Protein AF-A0A914H7D5-F1 (afdb_monomer)

Organism: Globodera rostochiensis (NCBI:txid31243)

InterPro domains:
  IPR013320 Concanavalin A-like lectin/glucanase domain superfamily [SSF49899] (204-281)
  IPR043136 B30.2/SPRY domain superfamily [G3DSA:2.60.120.920] (182-288)

Solvent-accessible surface area (backbone atoms only — not comparable to full-atom values): 21753 Å² total; per-residue (Å²): 135,87,84,87,85,88,84,89,82,87,81,87,84,81,83,85,90,76,93,74,78,78,76,95,72,72,56,75,69,60,58,54,52,54,52,52,53,54,57,51,57,67,68,72,69,65,82,74,90,74,89,75,96,72,95,67,86,81,75,85,75,79,79,70,76,67,72,73,51,52,65,60,54,53,53,53,51,52,51,53,52,54,51,51,50,52,53,53,52,51,51,52,52,51,54,55,59,66,71,66,75,78,88,78,97,82,72,80,75,70,63,55,58,57,53,54,52,53,51,51,53,51,50,54,52,50,53,53,50,51,51,51,53,51,51,54,53,49,53,50,52,53,51,51,51,52,52,49,53,55,50,53,52,52,50,56,52,51,54,52,51,50,54,53,52,50,53,53,51,55,52,52,52,50,53,53,52,48,54,52,51,52,54,52,50,56,55,49,54,57,50,53,53,54,49,51,54,52,49,58,62,50,73,76,57,74,83,25,49,23,76,89,50,44,25,89,50,58,44,66,42,81,92,70,23,73,47,82,41,81,72,67,94,76,80,92,62,44,35,23,35,27,40,62,60,59,63,80,84,70,79,92,64,90,84,84,86,86,82,86,83,88,76,84,83,45,40,48,30,48,32,44,33,46,83,83,59,65,46,66,52,62,60,89,77,43,98,75,43,62,70,52,71,55,79,77,73,78,92,67,95,70,82,85,56,78,67,62,59,51,56,52,51,52,55,54,58,68,56,65,82,74,72,91,71,94,81,63,41,22,48,31,44,35,45,36,75,64,88,77,83,75,84,81,129

Sequence (345 aa):
MMTSSPNTTDGDLTADKVYLWPTFAKPIAELADELTELAQRQQTNSPSPTESGFDLVSTDGGQNDQEHWWPIFEELRHLQDRIKIVLLECEQLFNSLTSSSVDSDFVEQNENVTVEQLLRAKIEELERKQKADQEEHRAKIDEVTKAKVAAEWKYQQLVKEHKALQTKMDEYQKEQQQNIIDALTEAQKGNVEHFSQLQEQQLNIHDRWDSAACARGLKLSEPERLIVQYSCGSHRLTRSVRSERPIPKWGSGIFYYEVTILVKEGSIHIGLATRETPLTTWLSICSSVDVLSSKVERPHLAKATSSDAASIWQLANSSSQKMDAVWKLPICLSILPLNCFHPFR

pLDDT: mean 71.41, std 21.11, range [28.23, 98.5]

Foldseek 3Di:
DDDDDDDDDDDDDDDDDDDDDPPPPDPPVVVVVVVVVVVVVVVVPDDDDDDDDDDDDDPPDPPDPVVVCVVVVVVVVVVVVVVVVVVVVVVVVVVVVVVPPPDDPDDPPPVVVVVVVVVVVVVVVVVVVVVVVVVVVVVVVVVVVVVVVVVVVVVVVVVVVVVVVVVVVVVVVVVVVVVVVVVVVVVVVVVVVVVVVVVVVVVVDQFAWDPVQWFPQWDADPDRRLDIDGHDPDDFWKFKIWTPAWDDDPDPDDDDDDDDDPDDAAKKKKWKDAPPDDRGDDQVVDPPIDIDIDDDDPDDPDDDDVVVVVVVVVVVVVVVVPDPDDGGITMMMMGGHDDDDDDDD

Mean predicted aligned error: 18.91 Å

Structure (mmCIF, N/CA/C/O backbone):
data_AF-A0A914H7D5-F1
#
_entry.id   AF-A0A914H7D5-F1
#
loop_
_atom_site.group_PDB
_atom_site.id
_atom_site.type_symbol
_atom_site.label_atom_id
_atom_site.label_alt_id
_atom_site.label_comp_id
_atom_site.label_asym_id
_atom_site.label_entity_id
_atom_site.label_seq_id
_atom_site.pdbx_PDB_ins_code
_atom_site.Cartn_x
_atom_site.Cartn_y
_atom_site.Cartn_z
_atom_site.occupancy
_atom_site.B_iso_or_equiv
_atom_site.auth_seq_id
_atom_site.auth_comp_id
_atom_site.auth_asym_id
_atom_site.auth_atom_id
_atom_site.pdbx_PDB_model_num
ATOM 1 N N . MET A 1 1 ? -44.811 9.836 -10.519 1.00 44.59 1 MET A N 1
ATOM 2 C CA . MET A 1 1 ? -44.982 8.379 -10.332 1.00 44.59 1 MET A CA 1
ATOM 3 C C . MET A 1 1 ? -44.109 8.003 -9.141 1.00 44.59 1 MET A C 1
ATOM 5 O O . MET A 1 1 ? -42.907 7.925 -9.306 1.00 44.59 1 MET A O 1
ATOM 9 N N . MET A 1 2 ? -44.552 8.169 -7.890 1.00 39.28 2 MET A N 1
ATOM 10 C CA . MET A 1 2 ? -45.498 7.314 -7.150 1.00 39.28 2 MET A CA 1
ATOM 11 C C . MET A 1 2 ? -45.224 5.823 -7.359 1.00 39.28 2 MET A C 1
ATOM 13 O O . MET A 1 2 ? -45.607 5.312 -8.400 1.00 39.28 2 MET A O 1
ATOM 17 N N . THR A 1 3 ? -44.599 5.175 -6.369 1.00 52.16 3 THR A N 1
ATOM 18 C CA . THR A 1 3 ? -45.259 4.172 -5.507 1.00 52.16 3 THR A CA 1
ATOM 19 C C . THR A 1 3 ? -44.442 3.962 -4.230 1.00 52.16 3 THR A C 1
ATOM 21 O O . THR A 1 3 ? -43.336 3.431 -4.253 1.00 52.16 3 THR A O 1
ATOM 24 N N . SER A 1 4 ? -45.016 4.403 -3.119 1.00 57.06 4 SER A N 1
ATOM 25 C CA . SER A 1 4 ? -44.735 3.971 -1.754 1.00 57.06 4 SER A CA 1
ATOM 26 C C . SER A 1 4 ? -45.319 2.570 -1.508 1.00 57.06 4 SER A C 1
ATOM 28 O O . SER A 1 4 ? -46.326 2.198 -2.113 1.00 57.06 4 SER A O 1
ATOM 30 N N . SER A 1 5 ? -44.736 1.808 -0.580 1.00 42.16 5 SER A N 1
ATOM 31 C CA . SER A 1 5 ? -45.457 0.761 0.157 1.00 42.16 5 SER A CA 1
ATOM 32 C C . SER A 1 5 ? -44.929 0.651 1.597 1.00 42.16 5 SER A C 1
ATOM 34 O O . SER A 1 5 ? -43.722 0.485 1.775 1.00 42.16 5 SER A O 1
ATOM 36 N N . PRO A 1 6 ? -45.814 0.797 2.602 1.00 64.94 6 PRO A N 1
ATOM 37 C CA . PRO A 1 6 ? -45.540 0.662 4.034 1.00 64.94 6 PRO A CA 1
ATOM 38 C C . PRO A 1 6 ? -46.031 -0.692 4.590 1.00 64.94 6 PRO A C 1
ATOM 40 O O . PRO A 1 6 ? -46.731 -1.412 3.880 1.00 64.94 6 PRO A O 1
ATOM 43 N N . ASN A 1 7 ? -45.679 -0.996 5.853 1.00 38.94 7 ASN A N 1
ATOM 44 C CA . ASN A 1 7 ? -46.502 -1.630 6.918 1.00 38.94 7 ASN A CA 1
ATOM 45 C C . ASN A 1 7 ? -45.608 -2.382 7.932 1.00 38.94 7 ASN A C 1
ATOM 47 O O . ASN A 1 7 ? -44.809 -3.225 7.537 1.00 38.94 7 ASN A O 1
ATOM 51 N N . THR A 1 8 ? -45.473 -1.898 9.175 1.00 44.22 8 THR A N 1
ATOM 52 C CA . THR A 1 8 ? -46.279 -2.176 10.397 1.00 44.22 8 THR A CA 1
ATOM 53 C C . THR A 1 8 ? -46.224 -3.615 10.911 1.00 44.22 8 THR A C 1
ATOM 55 O O . THR A 1 8 ? -46.792 -4.511 10.303 1.00 44.22 8 THR A O 1
ATOM 58 N N . THR A 1 9 ? -45.682 -3.780 12.125 1.00 46.09 9 THR A N 1
ATOM 59 C CA . THR A 1 9 ? -46.372 -4.547 13.178 1.00 46.09 9 THR A CA 1
ATOM 60 C C . THR A 1 9 ? -45.971 -4.012 14.549 1.00 46.09 9 THR A C 1
ATOM 62 O O . THR A 1 9 ? -44.879 -4.279 15.045 1.00 46.09 9 THR A O 1
ATOM 65 N N . ASP A 1 10 ? -46.878 -3.210 15.104 1.00 44.16 10 ASP A N 1
ATOM 66 C CA . ASP A 1 10 ? -47.077 -3.028 16.538 1.00 44.16 10 ASP A CA 1
ATOM 67 C C . ASP A 1 10 ? -47.388 -4.391 17.167 1.00 44.16 10 ASP A C 1
ATOM 69 O O . ASP A 1 10 ? -48.272 -5.111 16.695 1.00 44.16 10 ASP A O 1
ATOM 73 N N . GLY A 1 11 ? -46.655 -4.736 18.221 1.00 43.16 11 GLY A N 1
ATOM 74 C CA . GLY A 1 11 ? -46.922 -5.879 19.084 1.00 43.16 11 GLY A CA 1
ATOM 75 C C . GLY A 1 11 ? -47.319 -5.381 20.465 1.00 43.16 11 GLY A C 1
ATOM 76 O O . GLY A 1 11 ? -46.468 -5.204 21.331 1.00 43.16 11 GLY A O 1
ATOM 77 N N . ASP A 1 12 ? -48.614 -5.136 20.624 1.00 36.19 12 ASP A N 1
ATOM 78 C CA . ASP A 1 12 ? -49.322 -4.930 21.885 1.00 36.19 12 ASP A CA 1
ATOM 79 C C . ASP A 1 12 ? -49.184 -6.185 22.772 1.00 36.19 12 ASP A C 1
ATOM 81 O O . ASP A 1 12 ? -49.543 -7.289 22.361 1.00 36.19 12 ASP A O 1
ATOM 85 N N . LEU A 1 13 ? -48.633 -6.029 23.979 1.00 38.38 13 LEU A N 1
ATOM 86 C CA . LEU A 1 13 ? -48.636 -7.049 25.031 1.00 38.38 13 LEU A CA 1
ATOM 87 C C . LEU A 1 13 ? -49.287 -6.454 26.275 1.00 38.38 13 LEU A C 1
ATOM 89 O O . LEU A 1 13 ? -48.637 -5.997 27.218 1.00 38.38 13 LEU A O 1
ATOM 93 N N . THR A 1 14 ? -50.612 -6.465 26.249 1.00 40.66 14 THR A N 1
ATOM 94 C CA . THR A 1 14 ? -51.467 -6.262 27.409 1.00 40.66 14 THR A CA 1
ATOM 95 C C . THR A 1 14 ? -51.759 -7.598 28.105 1.00 40.66 14 THR A C 1
ATOM 97 O O . THR A 1 14 ? -52.184 -8.561 27.480 1.00 40.66 14 THR A O 1
ATOM 100 N N . ALA A 1 15 ? -51.564 -7.574 29.430 1.00 40.88 15 ALA A N 1
ATOM 101 C CA . ALA A 1 15 ? -52.121 -8.438 30.479 1.00 40.88 15 ALA A CA 1
ATOM 102 C C . ALA A 1 15 ? -51.718 -9.931 30.535 1.00 40.88 15 ALA A C 1
ATOM 104 O O . ALA A 1 15 ? -52.151 -10.745 29.734 1.00 40.88 15 ALA A O 1
ATOM 105 N N . ASP A 1 16 ? -51.032 -10.321 31.619 1.00 34.78 16 ASP A N 1
ATOM 106 C CA . ASP A 1 16 ? -51.756 -10.967 32.723 1.00 34.78 16 ASP A CA 1
ATOM 107 C C . ASP A 1 16 ? -50.982 -10.967 34.052 1.00 34.78 16 ASP A C 1
ATOM 109 O O . ASP A 1 16 ? -49.780 -11.221 34.132 1.00 34.78 16 ASP A O 1
ATOM 113 N N . LYS A 1 17 ? -51.716 -10.649 35.123 1.00 48.47 17 LYS A N 1
ATOM 114 C CA . LYS A 1 17 ? -51.307 -10.779 36.523 1.00 48.47 17 LYS A CA 1
ATOM 115 C C . LYS A 1 17 ? -51.636 -12.193 36.990 1.00 48.47 17 LYS A C 1
ATOM 117 O O . LYS A 1 17 ? -52.816 -12.508 37.094 1.00 48.47 17 LYS A O 1
ATOM 122 N N . VAL A 1 18 ? -50.648 -12.961 37.444 1.00 38.47 18 VAL A N 1
ATOM 123 C CA . VAL A 1 18 ? -50.865 -13.975 38.489 1.00 38.47 18 VAL A CA 1
ATOM 124 C C . VAL A 1 18 ? -49.676 -13.956 39.446 1.00 38.47 18 VAL A C 1
ATOM 126 O O . VAL A 1 18 ? -48.540 -14.231 39.075 1.00 38.47 18 VAL A O 1
ATOM 129 N N . TYR A 1 19 ? -49.963 -13.593 40.693 1.00 47.56 19 TYR A N 1
ATOM 130 C CA . TYR A 1 19 ? -49.080 -13.781 41.835 1.00 47.56 19 TYR A CA 1
ATOM 131 C C . TYR A 1 19 ? -48.797 -15.273 42.024 1.00 47.56 19 TYR A C 1
ATOM 133 O O . TYR A 1 19 ? -49.722 -16.033 42.289 1.00 47.56 19 TYR A O 1
ATOM 141 N N . LEU A 1 20 ? -47.527 -15.666 41.987 1.00 33.91 20 LEU A N 1
ATOM 142 C CA . LEU A 1 20 ? -47.042 -16.900 42.601 1.00 33.91 20 LEU A CA 1
ATOM 143 C C . LEU A 1 20 ? -45.670 -16.602 43.207 1.00 33.91 20 LEU A C 1
ATOM 145 O O . LEU A 1 20 ? -44.626 -16.774 42.588 1.00 33.91 20 LEU A O 1
ATOM 149 N N . TRP A 1 21 ? -45.698 -16.088 44.435 1.00 35.31 21 TRP A N 1
ATOM 150 C CA . TRP A 1 21 ? -44.564 -16.230 45.340 1.00 35.31 21 TRP A CA 1
ATOM 151 C C . TRP A 1 21 ? -44.317 -17.731 45.539 1.00 35.31 21 TRP A C 1
ATOM 153 O O . TRP A 1 21 ? -45.267 -18.433 45.900 1.00 35.31 21 TRP A O 1
ATOM 163 N N . PRO A 1 22 ? -43.095 -18.252 45.342 1.00 38.81 22 PRO A N 1
ATOM 164 C CA . PRO A 1 22 ? -42.776 -19.588 45.804 1.00 38.81 22 PRO A CA 1
ATOM 165 C C . PRO A 1 22 ? -42.850 -19.565 47.328 1.00 38.81 22 PRO A C 1
ATOM 167 O O . PRO A 1 22 ? -42.220 -18.742 47.991 1.00 38.81 22 PRO A O 1
ATOM 170 N N . THR A 1 23 ? -43.666 -20.449 47.881 1.00 40.88 23 THR A N 1
ATOM 171 C CA . THR A 1 23 ? -43.717 -20.745 49.306 1.00 40.88 23 THR A CA 1
ATOM 172 C C . THR A 1 23 ? -42.292 -21.013 49.806 1.00 40.88 23 THR A C 1
ATOM 174 O O . THR A 1 23 ? -41.659 -21.977 49.384 1.00 40.88 23 THR A O 1
ATOM 177 N N . PHE A 1 24 ? -41.780 -20.165 50.704 1.00 38.97 24 PHE A N 1
ATOM 178 C CA . PHE A 1 24 ? -40.507 -20.351 51.418 1.00 38.97 24 PHE A CA 1
ATOM 179 C C . PHE A 1 24 ? -40.630 -21.459 52.476 1.00 38.97 24 PHE A C 1
ATOM 181 O O . PHE A 1 24 ? -40.417 -21.246 53.665 1.00 38.97 24 PHE A O 1
ATOM 188 N N . ALA A 1 25 ? -41.022 -22.651 52.040 1.00 41.44 25 ALA A N 1
ATOM 189 C CA . ALA A 1 25 ? -41.095 -23.845 52.867 1.00 41.44 25 ALA A CA 1
ATOM 190 C C . ALA A 1 25 ? -40.438 -25.032 52.154 1.00 41.44 25 ALA A C 1
ATOM 192 O O . ALA A 1 25 ? -40.922 -26.156 52.250 1.00 41.44 25 ALA A O 1
ATOM 193 N N . LYS A 1 26 ? -39.337 -24.791 51.429 1.00 51.94 26 LYS A N 1
ATOM 194 C CA . LYS A 1 26 ? -38.412 -25.883 51.121 1.00 51.94 26 LYS A CA 1
ATOM 195 C C . LYS A 1 26 ? -37.639 -26.214 52.400 1.00 51.94 26 LYS A C 1
ATOM 197 O O . LYS A 1 26 ? -37.027 -25.307 52.972 1.00 51.94 26 LYS A O 1
ATOM 202 N N . PRO A 1 27 ? -37.669 -27.466 52.886 1.00 57.34 27 PRO A N 1
ATOM 203 C CA . PRO A 1 27 ? -36.799 -27.899 53.969 1.00 57.34 27 PRO A CA 1
ATOM 204 C C . PRO A 1 27 ? -35.342 -27.616 53.593 1.00 57.34 27 PRO A C 1
ATOM 206 O O . PRO A 1 27 ? -34.947 -27.831 52.450 1.00 57.34 27 PRO A O 1
ATOM 209 N N . ILE A 1 28 ? -34.530 -27.179 54.558 1.00 54.81 28 ILE A N 1
ATOM 210 C CA . ILE A 1 28 ? -33.093 -26.877 54.386 1.00 54.81 28 ILE A CA 1
ATOM 211 C C . ILE A 1 28 ? -32.335 -28.022 53.676 1.00 54.81 28 ILE A C 1
ATOM 213 O O . ILE A 1 28 ? -31.360 -27.770 52.973 1.00 54.81 28 ILE A O 1
ATOM 217 N N . ALA A 1 29 ? -32.820 -29.262 53.796 1.00 54.12 29 ALA A N 1
ATOM 218 C CA . ALA A 1 29 ? -32.292 -30.430 53.097 1.00 54.12 29 ALA A CA 1
ATOM 219 C C . ALA A 1 29 ? -32.396 -30.343 51.558 1.00 54.12 29 ALA A C 1
ATOM 221 O O . ALA A 1 29 ? -31.423 -30.640 50.877 1.00 54.12 29 ALA A O 1
ATOM 222 N N . GLU A 1 30 ? -33.512 -29.866 50.995 1.00 61.66 30 GLU A N 1
ATOM 223 C CA . GLU A 1 30 ? -33.688 -29.790 49.531 1.00 61.66 30 GLU A CA 1
ATOM 224 C C . GLU A 1 30 ? -32.805 -28.711 48.891 1.00 61.66 30 GLU A C 1
ATOM 226 O O . GLU A 1 30 ? -32.393 -28.826 47.738 1.00 61.66 30 GLU A O 1
ATOM 231 N N . LEU A 1 31 ? -32.477 -27.662 49.649 1.00 62.91 31 LEU A N 1
ATOM 232 C CA . LEU A 1 31 ? -31.615 -26.580 49.178 1.00 62.91 31 LEU A CA 1
ATOM 233 C C . LEU A 1 31 ? -30.137 -27.011 49.129 1.00 62.91 31 LEU A C 1
ATOM 235 O O . LEU A 1 31 ? -29.374 -26.521 48.296 1.00 62.91 31 LEU A O 1
ATOM 239 N N . ALA A 1 32 ? -29.742 -27.955 49.990 1.00 68.25 32 ALA A N 1
ATOM 240 C CA . ALA A 1 32 ? -28.418 -28.572 49.961 1.00 68.25 32 ALA A CA 1
ATOM 241 C C . ALA A 1 32 ? -28.245 -29.507 48.749 1.00 68.25 32 ALA A C 1
ATOM 243 O O . ALA A 1 32 ? -27.183 -29.505 48.118 1.00 68.25 32 ALA A O 1
ATOM 244 N N . ASP A 1 33 ? -29.295 -30.240 48.374 1.00 72.69 33 ASP A N 1
ATOM 245 C CA . ASP A 1 33 ? -29.275 -31.124 47.205 1.00 72.69 33 ASP A CA 1
ATOM 246 C C . ASP A 1 33 ? -29.199 -30.325 45.889 1.00 72.69 33 ASP A C 1
ATOM 248 O O . ASP A 1 33 ? -28.374 -30.636 45.027 1.00 72.69 33 ASP A O 1
ATOM 252 N N . GLU A 1 34 ? -29.951 -29.221 45.764 1.00 75.56 34 GLU A N 1
ATOM 253 C CA . GLU A 1 34 ? -29.882 -28.335 44.585 1.00 75.56 34 GLU A CA 1
ATOM 254 C C . GLU A 1 34 ? -28.509 -27.654 44.431 1.00 75.56 34 GLU A C 1
ATOM 256 O O . GLU A 1 34 ? -27.993 -27.526 43.315 1.00 75.56 34 GLU A O 1
ATOM 261 N N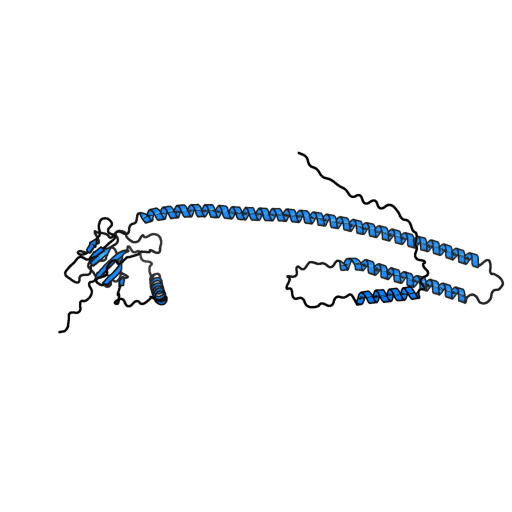 . LEU A 1 35 ? -27.875 -27.251 45.539 1.00 71.69 35 LEU A N 1
ATOM 262 C CA . LEU A 1 35 ? -26.517 -26.692 45.523 1.00 71.69 35 LEU A CA 1
ATOM 263 C C . LEU A 1 35 ? -25.468 -27.727 45.092 1.00 71.69 35 LEU A C 1
ATOM 265 O O . LEU A 1 35 ? -24.520 -27.383 44.380 1.00 71.69 35 LEU A O 1
ATOM 269 N N . THR A 1 36 ? -25.653 -28.989 45.479 1.00 75.12 36 THR A N 1
ATOM 270 C CA . THR A 1 36 ? -24.757 -30.087 45.095 1.00 75.12 36 THR A CA 1
ATOM 271 C C . THR A 1 36 ? -24.902 -30.424 43.608 1.00 75.12 36 THR A C 1
ATOM 273 O O . THR A 1 36 ? -23.900 -30.602 42.913 1.00 75.12 36 THR A O 1
ATOM 276 N N . GLU A 1 37 ? -26.130 -30.407 43.078 1.00 81.12 37 GLU A N 1
ATOM 277 C CA . GLU A 1 37 ? -26.390 -30.625 41.650 1.00 81.12 37 GLU A CA 1
ATOM 278 C C . GLU A 1 37 ? -25.803 -29.501 40.775 1.00 81.12 37 GLU A C 1
ATOM 280 O O . GLU A 1 37 ? -25.193 -29.762 39.732 1.00 81.12 37 GLU A O 1
ATOM 285 N N . LEU A 1 38 ? -25.921 -28.241 41.208 1.00 72.81 38 LEU A N 1
ATOM 286 C CA . LEU A 1 38 ? -25.337 -27.094 40.504 1.00 72.81 38 LEU A CA 1
ATOM 287 C C . LEU A 1 38 ? -23.805 -27.149 40.463 1.00 72.81 38 LEU A C 1
ATOM 289 O O . LEU A 1 38 ? -23.217 -26.880 39.411 1.00 72.81 38 LEU A O 1
ATOM 293 N N . ALA A 1 39 ? -23.160 -27.543 41.564 1.00 72.06 39 ALA A N 1
ATOM 294 C CA . ALA A 1 39 ? -21.711 -27.729 41.613 1.00 72.06 39 ALA A CA 1
ATOM 295 C C . ALA A 1 39 ? -21.244 -28.831 40.643 1.00 72.06 39 ALA A C 1
ATOM 297 O O . ALA A 1 39 ? -20.212 -28.695 39.984 1.00 72.06 39 ALA A O 1
ATOM 298 N N . GLN A 1 40 ? -22.037 -29.894 40.492 1.00 78.50 40 GLN A N 1
ATOM 299 C CA . GLN A 1 40 ? -21.716 -31.007 39.602 1.00 78.50 40 GLN A CA 1
ATOM 300 C C . GLN A 1 40 ? -21.880 -30.641 38.119 1.00 78.50 40 GLN A C 1
ATOM 302 O O . GLN A 1 40 ? -21.025 -30.985 37.301 1.00 78.50 40 GLN A O 1
ATOM 307 N N . ARG A 1 41 ? -22.910 -29.858 37.769 1.00 72.25 41 ARG A N 1
ATOM 308 C CA . ARG A 1 41 ? -23.117 -29.363 36.393 1.00 72.25 41 ARG A CA 1
ATOM 309 C C . ARG A 1 41 ? -22.003 -28.435 35.901 1.00 72.25 41 ARG A C 1
ATOM 311 O O . ARG A 1 41 ? -21.774 -28.353 34.696 1.00 72.25 41 ARG A O 1
ATOM 318 N N . GLN A 1 42 ? -21.301 -27.741 36.795 1.00 68.25 42 GLN A N 1
ATOM 319 C CA . GLN A 1 42 ? -20.171 -26.888 36.409 1.00 68.25 42 GLN A CA 1
ATOM 320 C C . GLN A 1 42 ? -18.890 -27.681 36.109 1.00 68.25 42 GLN A C 1
ATOM 322 O O . GLN A 1 42 ? -18.066 -27.214 35.328 1.00 68.25 42 GLN A O 1
ATOM 327 N N . GLN A 1 43 ? -18.737 -28.894 36.653 1.00 67.06 43 GLN A N 1
ATOM 328 C CA . GLN A 1 43 ? -17.559 -29.735 36.407 1.00 67.06 43 GLN A CA 1
ATOM 329 C C . GLN A 1 43 ? -17.653 -30.555 35.113 1.00 67.06 43 GLN A C 1
ATOM 331 O O . GLN A 1 43 ? -16.629 -30.872 34.515 1.00 67.06 43 GLN A O 1
ATOM 336 N N . THR A 1 44 ? -18.860 -30.893 34.649 1.00 58.56 44 THR A N 1
ATOM 337 C CA . THR A 1 44 ? -19.044 -31.769 33.476 1.00 58.56 44 THR A CA 1
ATOM 338 C C . THR A 1 44 ? -19.109 -31.034 32.137 1.00 58.56 44 THR A C 1
ATOM 340 O O . THR A 1 44 ? -19.105 -31.683 31.096 1.00 58.56 44 THR A O 1
ATOM 343 N N . ASN A 1 45 ? -19.165 -29.698 32.138 1.00 56.12 45 ASN A N 1
ATOM 344 C CA . ASN A 1 45 ? -19.316 -28.889 30.922 1.00 56.12 45 ASN A CA 1
ATOM 345 C C . ASN A 1 45 ? -18.002 -28.277 30.407 1.00 56.12 45 ASN A C 1
ATOM 347 O O . ASN A 1 45 ? -18.040 -27.375 29.573 1.00 56.12 45 ASN A O 1
ATOM 351 N N . SER A 1 46 ? -16.838 -28.752 30.858 1.00 45.97 46 SER A N 1
ATOM 352 C CA . SER A 1 46 ? -15.571 -28.410 30.202 1.00 45.97 46 SER A CA 1
ATOM 353 C C . SER A 1 46 ? -15.422 -29.223 28.906 1.00 45.97 46 SER A C 1
ATOM 355 O O . SER A 1 46 ? -15.300 -30.447 28.980 1.00 45.97 46 SER A O 1
ATOM 357 N N . PRO A 1 47 ? -15.430 -28.595 27.714 1.00 47.88 47 PRO A N 1
ATOM 358 C CA . PRO A 1 47 ? -15.231 -29.316 26.465 1.00 47.88 47 PRO A CA 1
ATOM 359 C C . PRO A 1 47 ? -13.787 -29.826 26.386 1.00 47.88 47 PRO A C 1
ATOM 361 O O . PRO A 1 47 ? -12.830 -29.057 26.464 1.00 47.88 47 PRO A O 1
ATOM 364 N N . SER A 1 48 ? -13.626 -31.138 26.228 1.00 47.41 48 SER A N 1
ATOM 365 C CA . SER A 1 48 ? -12.338 -31.769 25.937 1.00 47.41 48 SER A CA 1
ATOM 366 C C . SER A 1 48 ? -11.845 -31.346 24.546 1.00 47.41 48 SER A C 1
ATOM 368 O O . SER A 1 48 ? -12.614 -31.466 23.585 1.00 47.41 48 SER A O 1
ATOM 370 N N . PRO A 1 49 ? -10.585 -30.898 24.390 1.00 46.06 49 PRO A N 1
ATOM 371 C CA . PRO A 1 49 ? -10.074 -30.448 23.106 1.00 46.06 49 PRO A CA 1
ATOM 372 C C . PRO A 1 49 ? -9.795 -31.674 22.235 1.00 46.06 49 PRO A C 1
ATOM 374 O O . PRO A 1 49 ? -8.786 -32.352 22.403 1.00 46.06 49 PRO A O 1
ATOM 377 N N . THR A 1 50 ? -10.717 -31.986 21.325 1.00 47.00 50 THR A N 1
ATOM 378 C CA . THR A 1 50 ? -10.468 -32.979 20.277 1.00 47.00 50 THR A CA 1
ATOM 379 C C . THR A 1 50 ? -10.016 -32.252 19.021 1.00 47.00 50 THR A C 1
ATOM 381 O O . THR A 1 50 ? -10.755 -31.454 18.452 1.00 47.00 50 THR A O 1
ATOM 384 N N . GLU A 1 51 ? -8.759 -32.520 18.677 1.00 53.81 51 GLU A N 1
ATOM 385 C CA . GLU A 1 51 ? -8.093 -32.399 17.381 1.00 53.81 51 GLU A CA 1
ATOM 386 C C . GLU A 1 51 ? -8.925 -31.824 16.224 1.00 53.81 51 GLU A C 1
ATOM 388 O O . GLU A 1 51 ? -9.739 -32.502 15.601 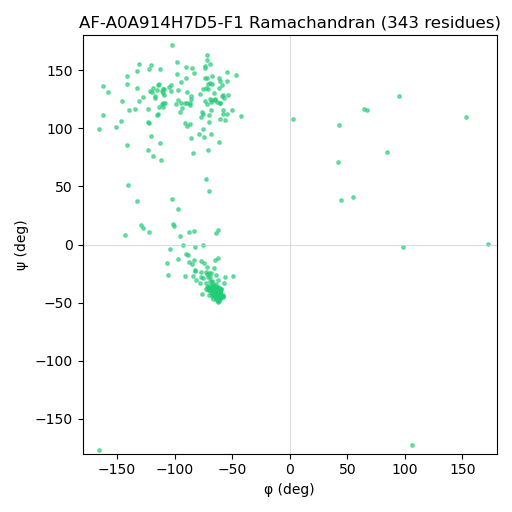1.00 53.81 51 GLU A O 1
ATOM 393 N N . SER A 1 52 ? -8.610 -30.591 15.834 1.00 45.56 52 SER A N 1
ATOM 394 C CA . SER A 1 52 ? -8.787 -30.153 14.452 1.00 45.56 52 SER A CA 1
ATOM 395 C C . SER A 1 52 ? -7.667 -29.168 14.132 1.00 45.56 52 SER A C 1
ATOM 397 O O . SER A 1 52 ? -7.632 -28.051 14.652 1.00 45.56 52 SER A O 1
ATOM 399 N N . GLY A 1 53 ? -6.708 -29.629 13.331 1.00 50.09 53 GLY A N 1
ATOM 400 C CA . GLY A 1 53 ? -5.602 -28.827 12.836 1.00 50.09 53 GLY A CA 1
ATOM 401 C C . GLY A 1 53 ? -6.096 -27.809 11.819 1.00 50.09 53 GLY A C 1
ATOM 402 O O . GLY A 1 53 ? -6.370 -28.160 10.676 1.00 50.09 53 GLY A O 1
ATOM 403 N N . PHE A 1 54 ? -6.165 -26.550 12.236 1.00 38.19 54 PHE A N 1
ATOM 404 C CA . PHE A 1 54 ? -6.134 -25.406 11.339 1.00 38.19 54 PHE A CA 1
ATOM 405 C C . PHE A 1 54 ? -5.165 -24.375 11.907 1.00 38.19 54 PHE A C 1
ATOM 407 O O . PHE A 1 54 ? -5.349 -23.852 13.003 1.00 38.19 54 PHE A O 1
ATOM 414 N N . ASP A 1 55 ? -4.111 -24.142 11.135 1.00 52.88 55 ASP A N 1
ATOM 415 C CA . ASP A 1 55 ? -3.069 -23.155 11.365 1.00 52.88 55 ASP A CA 1
ATOM 416 C C . ASP A 1 55 ? -3.663 -21.771 11.044 1.00 52.88 55 ASP A C 1
ATOM 418 O O . ASP A 1 55 ? -3.741 -21.355 9.886 1.00 52.88 55 ASP A O 1
ATOM 422 N N . LEU A 1 56 ? -4.200 -21.098 12.063 1.00 46.06 56 LEU A N 1
ATOM 423 C CA . LEU A 1 56 ? -4.662 -19.716 11.974 1.00 46.06 56 LEU A CA 1
ATOM 424 C C . LEU A 1 56 ? -3.772 -18.847 12.854 1.00 46.06 56 LEU A C 1
ATOM 426 O O . LEU A 1 56 ? -3.712 -19.006 14.070 1.00 46.06 56 LEU A O 1
ATOM 430 N N . VAL A 1 57 ? -3.099 -17.912 12.187 1.00 47.50 57 VAL A N 1
ATOM 431 C CA . VAL A 1 57 ? -2.346 -16.793 12.749 1.00 47.50 57 VAL A CA 1
ATOM 432 C C . VAL A 1 57 ? -3.120 -16.159 13.908 1.00 47.50 57 VAL A C 1
ATOM 434 O O . VAL A 1 57 ? -4.151 -15.512 13.706 1.00 47.50 57 VAL A O 1
ATOM 437 N N . SER A 1 58 ? -2.593 -16.342 15.120 1.00 49.41 58 SER A N 1
ATOM 438 C CA . SER A 1 58 ? -3.040 -15.678 16.340 1.00 49.41 58 SER A CA 1
ATOM 439 C C . SER A 1 58 ? -2.985 -14.165 16.162 1.00 49.41 58 SER A C 1
ATOM 441 O O . SER A 1 58 ? -1.916 -13.557 16.171 1.00 49.41 58 SER A O 1
ATOM 443 N N . THR A 1 59 ? -4.154 -13.548 16.030 1.00 45.62 59 THR A N 1
ATOM 444 C CA . THR A 1 59 ? -4.335 -12.140 16.374 1.00 45.62 59 THR A CA 1
ATOM 445 C C . THR A 1 59 ? -4.644 -12.089 17.863 1.00 45.62 59 THR A C 1
ATOM 447 O O . THR A 1 59 ? -5.774 -12.264 18.310 1.00 45.62 59 THR A O 1
ATOM 450 N N . ASP A 1 60 ? -3.565 -11.940 18.623 1.00 49.03 60 ASP A N 1
ATOM 451 C CA . ASP A 1 60 ? -3.530 -11.646 20.050 1.00 49.03 60 ASP A CA 1
ATOM 452 C C . ASP A 1 60 ? -4.365 -10.377 20.314 1.00 49.03 60 ASP A C 1
ATOM 454 O O . ASP A 1 60 ? -4.035 -9.294 19.827 1.00 49.03 60 ASP A O 1
ATOM 458 N N . GLY A 1 61 ? -5.502 -10.506 21.002 1.00 46.62 61 GLY A N 1
ATOM 459 C CA . GLY A 1 61 ? -6.412 -9.371 21.215 1.00 46.62 61 GLY A CA 1
ATOM 460 C C . GLY A 1 61 ? -7.765 -9.679 21.857 1.00 46.62 61 GLY A C 1
ATOM 461 O O . GLY A 1 61 ? -8.553 -8.761 22.067 1.00 46.62 61 GLY A O 1
ATOM 462 N N . GLY A 1 62 ? -8.056 -10.936 22.196 1.00 47.62 62 GLY A N 1
ATOM 463 C CA . GLY A 1 62 ? -9.207 -11.282 23.028 1.00 47.62 62 GLY A CA 1
ATOM 464 C C . GLY A 1 62 ? -8.862 -11.127 24.505 1.00 47.62 62 GLY A C 1
ATOM 465 O O . GLY A 1 62 ? -8.572 -12.119 25.168 1.00 47.62 62 GLY A O 1
ATOM 466 N N . GLN A 1 63 ? -8.855 -9.895 25.025 1.00 48.47 63 GLN A N 1
ATOM 467 C CA . GLN A 1 63 ? -8.896 -9.695 26.474 1.00 48.47 63 GLN A CA 1
ATOM 468 C C . GLN A 1 63 ? -10.201 -10.309 26.985 1.00 48.47 63 GLN A C 1
ATOM 470 O O . GLN A 1 63 ? -11.288 -9.819 26.701 1.00 48.47 63 GLN A O 1
ATOM 475 N N . ASN A 1 64 ? -10.078 -11.435 27.682 1.00 51.56 64 ASN A N 1
ATOM 476 C CA . ASN A 1 64 ? -11.187 -12.107 28.333 1.00 51.56 64 ASN A CA 1
ATOM 477 C C . ASN A 1 64 ? -11.845 -11.145 29.334 1.00 51.56 64 ASN A C 1
ATOM 479 O O . ASN A 1 64 ? -11.251 -10.824 30.362 1.00 51.56 64 ASN A O 1
ATOM 483 N N . ASP A 1 65 ? -13.109 -10.786 29.101 1.00 57.94 65 ASP A N 1
ATOM 484 C CA . ASP A 1 65 ? -13.991 -10.043 30.024 1.00 57.94 65 ASP A CA 1
ATOM 485 C C . ASP A 1 65 ? -14.272 -10.789 31.354 1.00 57.94 65 ASP A C 1
ATOM 487 O O . ASP A 1 65 ? -15.163 -10.437 32.131 1.00 57.94 65 ASP A O 1
ATOM 491 N N . GLN A 1 66 ? -13.522 -11.854 31.637 1.00 54.75 66 GLN A N 1
ATOM 492 C CA . GLN A 1 66 ? -13.690 -12.724 32.793 1.00 54.75 66 GLN A CA 1
ATOM 493 C C . GLN A 1 66 ? -13.239 -12.045 34.098 1.00 54.75 66 GLN A C 1
ATOM 495 O O . GLN A 1 66 ? -13.771 -12.363 35.160 1.00 54.75 66 GLN A O 1
ATOM 500 N N . GLU A 1 67 ? -12.349 -11.048 34.029 1.00 57.56 67 GLU A N 1
ATOM 501 C CA . GLU A 1 67 ? -11.904 -10.281 35.205 1.00 57.56 67 GLU A CA 1
ATOM 502 C C . GLU A 1 67 ? -12.985 -9.333 35.761 1.00 57.56 67 GLU A C 1
ATOM 504 O O . GLU A 1 67 ? -12.941 -8.968 36.935 1.00 57.56 67 GLU A O 1
ATOM 509 N N . HIS A 1 68 ? -14.013 -8.985 34.976 1.00 66.00 68 HIS A N 1
ATOM 510 C CA . HIS A 1 68 ? -15.091 -8.094 35.428 1.00 66.00 68 HIS A CA 1
ATOM 511 C C . HIS A 1 68 ? -16.037 -8.765 36.444 1.00 66.00 68 HIS A C 1
ATOM 513 O O . HIS A 1 68 ? -16.683 -8.083 37.239 1.00 66.00 68 HIS A O 1
ATOM 519 N N . TRP A 1 69 ? -16.155 -10.095 36.442 1.00 69.81 69 TRP A N 1
ATOM 520 C CA . TRP A 1 69 ? -17.088 -10.800 37.334 1.00 69.81 69 TRP A CA 1
ATOM 521 C C . TRP A 1 69 ? -16.510 -11.079 38.722 1.00 69.81 69 TRP A C 1
ATOM 523 O O . TRP A 1 69 ? -17.263 -11.332 39.662 1.00 69.81 69 TRP A O 1
ATOM 533 N N . TRP A 1 70 ? -15.188 -10.994 38.873 1.00 76.62 70 TRP A N 1
ATOM 534 C CA . TRP A 1 70 ? -14.498 -11.316 40.120 1.00 76.62 70 TRP A CA 1
ATOM 535 C C . TRP A 1 70 ? -14.972 -10.489 41.333 1.00 76.62 70 TRP A C 1
ATOM 537 O O . TRP A 1 70 ? -15.248 -11.087 42.374 1.00 76.62 70 TRP A O 1
ATOM 547 N N . PRO A 1 71 ? -15.189 -9.160 41.223 1.00 77.94 71 PRO A N 1
ATOM 548 C CA . PRO A 1 71 ? -15.694 -8.360 42.342 1.00 77.94 71 PRO A CA 1
ATOM 549 C C . PRO A 1 71 ? -17.109 -8.763 42.786 1.00 77.94 71 PRO A C 1
ATOM 551 O O . PRO A 1 71 ? -17.410 -8.747 43.976 1.00 77.94 71 PRO A O 1
ATOM 554 N N . ILE A 1 72 ? -17.963 -9.179 41.844 1.00 73.88 72 ILE A N 1
ATOM 555 C CA . ILE A 1 72 ? -19.346 -9.599 42.123 1.00 73.88 72 ILE A CA 1
ATOM 556 C C . ILE A 1 72 ? -19.357 -10.933 42.883 1.00 73.88 72 ILE A C 1
ATOM 558 O O . ILE A 1 72 ? -20.139 -11.114 43.816 1.00 73.88 72 ILE A O 1
ATOM 562 N N . PHE A 1 73 ? -18.468 -11.862 42.520 1.00 77.56 73 PHE A N 1
ATOM 563 C CA . PHE A 1 73 ? -18.327 -13.131 43.238 1.00 77.56 73 PHE A CA 1
ATOM 564 C C . PHE A 1 73 ? -17.794 -12.947 44.663 1.00 77.56 73 PHE A C 1
ATOM 566 O O . PHE A 1 73 ? -18.234 -13.652 45.573 1.00 77.56 73 PHE A O 1
ATOM 573 N N . GLU A 1 74 ? -16.886 -11.994 44.874 1.00 82.50 74 GLU A N 1
ATOM 574 C CA . GLU A 1 74 ? -16.320 -11.729 46.197 1.00 82.50 74 GLU A CA 1
ATOM 575 C C . GLU A 1 74 ? -17.346 -11.069 47.141 1.00 82.50 74 GLU A C 1
ATOM 577 O O . GLU A 1 74 ? -17.434 -11.444 48.312 1.00 82.50 74 GLU A O 1
ATOM 582 N N . GLU A 1 75 ? -18.207 -10.177 46.631 1.00 77.69 75 GLU A N 1
ATOM 583 C CA . GLU A 1 75 ? -19.337 -9.637 47.407 1.00 77.69 75 GLU A CA 1
ATOM 584 C C . GLU A 1 75 ? -20.350 -10.724 47.800 1.00 77.69 75 GLU A C 1
ATOM 586 O O . GLU A 1 75 ? -20.810 -10.764 48.944 1.00 77.69 75 GLU A O 1
ATOM 591 N N . LEU A 1 76 ? -20.664 -11.649 46.885 1.00 76.75 76 LEU A N 1
ATOM 592 C CA . LEU A 1 76 ? -21.552 -12.786 47.155 1.00 76.75 76 LEU A CA 1
ATOM 593 C C . LEU A 1 76 ? -21.008 -13.696 48.263 1.00 76.75 76 LEU A C 1
ATOM 595 O O . LEU A 1 76 ? -21.767 -14.132 49.133 1.00 76.75 76 LEU A O 1
ATOM 599 N N . ARG A 1 77 ? -19.693 -13.943 48.270 1.00 83.50 77 ARG A N 1
ATOM 600 C CA . ARG A 1 77 ? -19.015 -14.713 49.321 1.00 83.50 77 ARG A CA 1
ATOM 601 C C . ARG A 1 77 ? -19.113 -14.008 50.676 1.00 83.50 77 ARG A C 1
ATOM 603 O O . ARG A 1 77 ? -19.520 -14.624 51.659 1.00 83.50 77 ARG A O 1
ATOM 610 N N . HIS A 1 78 ? -18.845 -12.703 50.711 1.00 80.50 78 HIS A N 1
ATOM 611 C CA . HIS A 1 78 ? -18.987 -11.901 51.928 1.00 80.50 78 HIS A CA 1
ATOM 612 C C . HIS A 1 78 ? -20.419 -11.895 52.476 1.00 80.50 78 HIS A C 1
ATOM 614 O O . HIS A 1 78 ? -20.618 -11.943 53.693 1.00 80.50 78 HIS A O 1
ATOM 620 N N . LEU A 1 79 ? -21.426 -11.856 51.600 1.00 80.31 79 LEU A N 1
ATOM 621 C CA . LEU A 1 79 ? -22.826 -11.899 52.012 1.00 80.31 79 LEU A CA 1
ATOM 622 C C . LEU A 1 79 ? -23.186 -13.251 52.648 1.00 80.31 79 LEU A C 1
ATOM 624 O O . LEU A 1 79 ? -23.844 -13.286 53.688 1.00 80.31 79 LEU A O 1
ATOM 628 N N . GLN A 1 80 ? -22.717 -14.358 52.062 1.00 83.94 80 GLN A N 1
ATOM 629 C CA . GLN A 1 80 ? -22.907 -15.697 52.625 1.00 83.94 80 GLN A CA 1
ATOM 630 C C . GLN A 1 80 ? -22.274 -15.834 54.013 1.00 83.94 80 GLN A C 1
ATOM 632 O O . GLN A 1 80 ? -22.894 -16.404 54.913 1.00 83.94 80 GLN A O 1
ATOM 637 N N . ASP A 1 81 ? -21.076 -15.287 54.214 1.00 85.25 81 ASP A N 1
ATOM 638 C CA . ASP A 1 81 ? -20.401 -15.342 55.511 1.00 85.25 81 ASP A CA 1
ATOM 639 C C . ASP A 1 81 ? -21.128 -14.506 56.573 1.00 85.25 81 ASP A C 1
ATOM 641 O O . ASP A 1 81 ? -21.307 -14.968 57.701 1.00 85.25 81 ASP A O 1
ATOM 645 N N . ARG A 1 82 ? -21.657 -13.327 56.210 1.00 81.81 82 ARG A N 1
ATOM 646 C CA . ARG A 1 82 ? -22.506 -12.520 57.110 1.00 81.81 82 ARG A CA 1
ATOM 647 C C . ARG A 1 82 ? -23.768 -13.275 57.533 1.00 81.81 82 ARG A C 1
ATOM 649 O O . ARG A 1 82 ? -24.117 -13.251 58.710 1.00 81.81 82 ARG A O 1
ATOM 656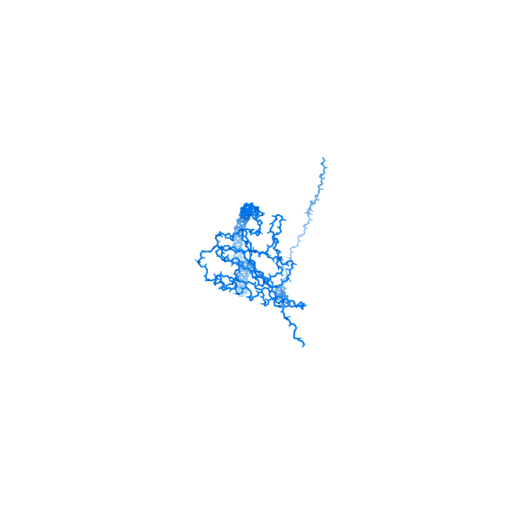 N N . ILE A 1 83 ? -24.430 -13.966 56.601 1.00 85.00 83 ILE A N 1
ATOM 657 C CA . ILE A 1 83 ? -25.631 -14.765 56.898 1.00 85.00 83 ILE A CA 1
ATOM 658 C C . ILE A 1 83 ? -25.299 -15.901 57.873 1.00 85.00 83 ILE A C 1
ATOM 660 O O . ILE A 1 83 ? -26.032 -16.108 58.839 1.00 85.00 83 ILE A O 1
ATOM 664 N N . LYS A 1 84 ? -24.180 -16.605 57.663 1.00 85.00 84 LYS A N 1
ATOM 665 C CA . LYS A 1 84 ? -23.730 -17.669 58.575 1.00 85.00 84 LYS A CA 1
ATOM 666 C C . LYS A 1 84 ? -23.460 -17.145 59.983 1.00 85.00 84 LYS A C 1
ATOM 668 O O . LYS A 1 84 ? -23.863 -17.794 60.942 1.00 85.00 84 LYS A O 1
ATOM 673 N N . ILE A 1 85 ? -22.817 -15.983 60.111 1.00 88.69 85 ILE A N 1
ATOM 674 C CA . ILE A 1 85 ? -22.529 -15.367 61.417 1.00 88.69 85 ILE A CA 1
ATOM 675 C C . ILE A 1 85 ? -23.828 -15.030 62.156 1.00 88.69 85 ILE A C 1
ATOM 677 O O . ILE A 1 85 ? -23.977 -15.411 63.312 1.00 88.69 85 ILE A O 1
ATOM 681 N N . VAL A 1 86 ? -24.791 -14.391 61.484 1.00 80.38 86 VAL A N 1
ATOM 682 C CA . VAL A 1 86 ? -26.082 -14.033 62.099 1.00 80.38 86 VAL A CA 1
ATOM 683 C C . VAL A 1 86 ? -26.854 -15.277 62.539 1.00 80.38 86 VAL A C 1
ATOM 685 O O . VAL A 1 86 ? -27.398 -15.299 63.639 1.00 80.38 86 VAL A O 1
ATOM 688 N N . LEU A 1 87 ? -26.868 -16.335 61.721 1.00 85.25 87 LEU A N 1
ATOM 689 C CA . LEU A 1 87 ? -27.497 -17.604 62.096 1.00 85.25 87 LEU A CA 1
ATOM 690 C C . LEU A 1 87 ? -26.852 -18.213 63.348 1.00 85.25 87 LEU A C 1
ATOM 692 O O . LEU A 1 87 ? -27.568 -18.667 64.238 1.00 85.25 87 LEU A O 1
ATOM 696 N N . LEU A 1 88 ? -25.521 -18.164 63.441 1.00 88.81 88 LEU A N 1
ATOM 697 C CA . LEU A 1 88 ? -24.779 -18.673 64.593 1.00 88.81 88 LEU A CA 1
ATOM 698 C C . LEU A 1 88 ? -25.078 -17.868 65.870 1.00 88.81 88 LEU A C 1
ATOM 700 O O . LEU A 1 88 ? -25.261 -18.441 66.942 1.00 88.81 88 LEU A O 1
ATOM 704 N N . GLU A 1 89 ? -25.156 -16.540 65.768 1.00 84.62 89 GLU A N 1
ATOM 705 C CA . GLU A 1 89 ? -25.520 -15.667 66.891 1.00 84.62 89 GLU A CA 1
ATOM 706 C C . GLU A 1 89 ? -26.968 -15.901 67.349 1.00 84.62 89 GLU A C 1
ATOM 708 O O . GLU A 1 89 ? -27.237 -15.957 68.552 1.00 84.62 89 GLU A O 1
ATOM 713 N N . CYS A 1 90 ? -27.902 -16.096 66.412 1.00 78.62 90 CYS A N 1
ATOM 714 C CA . CYS A 1 90 ? -29.284 -16.457 66.725 1.00 78.62 90 CYS A CA 1
ATOM 715 C C . CYS A 1 90 ? -29.372 -17.795 67.474 1.00 78.62 90 CYS A C 1
ATOM 717 O O . CYS A 1 90 ? -30.111 -17.898 68.454 1.00 78.62 90 CYS A O 1
ATOM 719 N N . GLU A 1 91 ? -28.602 -18.799 67.053 1.00 87.56 91 GLU A N 1
ATOM 720 C CA . GLU A 1 91 ? -28.545 -20.105 67.713 1.00 87.56 91 GLU A CA 1
ATOM 721 C C . GLU A 1 91 ? -27.992 -19.995 69.144 1.00 87.56 91 GLU A C 1
ATOM 723 O O . GLU A 1 91 ? -28.550 -20.566 70.082 1.00 87.56 91 GLU A O 1
ATOM 728 N N . GLN A 1 92 ? -26.942 -19.193 69.349 1.00 87.50 92 GLN A N 1
ATOM 729 C CA . GLN A 1 92 ? -26.384 -18.945 70.682 1.00 87.50 92 GLN A CA 1
ATOM 730 C C . GLN A 1 92 ? -27.381 -18.251 71.618 1.00 87.50 92 GLN A C 1
ATOM 732 O O . GLN A 1 92 ? -27.505 -18.639 72.783 1.00 87.50 92 GLN A O 1
ATOM 737 N N . LEU A 1 93 ? -28.114 -17.250 71.120 1.00 80.69 93 LEU A N 1
ATOM 738 C CA . LEU A 1 93 ? -29.147 -16.566 71.899 1.00 80.69 93 LEU A CA 1
ATOM 739 C C . LEU A 1 93 ? -30.283 -17.514 72.287 1.00 80.69 93 LEU A C 1
ATOM 741 O O . LEU A 1 93 ? -30.722 -17.490 73.436 1.00 80.69 93 LEU A O 1
ATOM 745 N N . PHE A 1 94 ? -30.714 -18.376 71.363 1.00 80.38 94 PHE A N 1
ATOM 746 C CA . PHE A 1 94 ? -31.743 -19.379 71.629 1.00 80.38 94 PHE A CA 1
ATOM 747 C C . PHE A 1 94 ? -31.305 -20.359 72.724 1.00 80.38 94 PHE A C 1
ATOM 749 O O . PHE A 1 94 ? -32.024 -20.548 73.704 1.00 80.38 94 PHE A O 1
ATOM 756 N N . ASN A 1 95 ? -30.085 -20.894 72.613 1.00 83.38 95 ASN A N 1
ATOM 757 C CA . ASN A 1 95 ? -29.528 -21.839 73.582 1.00 83.38 95 ASN A CA 1
ATOM 758 C C . ASN A 1 95 ? -29.387 -21.233 74.989 1.00 83.38 95 ASN A C 1
ATOM 760 O O . ASN A 1 95 ? -29.654 -21.907 75.990 1.00 83.38 95 ASN A O 1
ATOM 764 N N . SER A 1 96 ? -29.004 -19.955 75.074 1.00 79.75 96 SER A N 1
ATOM 765 C CA . SER A 1 96 ? -28.921 -19.217 76.341 1.00 79.75 96 SER A CA 1
ATOM 766 C C . SER A 1 96 ? -30.301 -19.036 76.985 1.00 79.75 96 SER A C 1
ATOM 768 O O . SER A 1 96 ? -30.462 -19.256 78.186 1.00 79.75 96 SER A O 1
ATOM 770 N N . LEU A 1 97 ? -31.320 -18.731 76.175 1.00 76.81 97 LEU A N 1
ATOM 771 C CA . LEU A 1 97 ? -32.699 -18.561 76.634 1.00 76.81 97 LEU A CA 1
ATOM 772 C C . LEU A 1 97 ? -33.286 -19.875 77.177 1.00 76.81 97 LEU A C 1
ATOM 774 O O . LEU A 1 97 ? -33.883 -19.891 78.251 1.00 76.81 97 LEU A O 1
ATOM 778 N N . THR A 1 98 ? -33.057 -20.997 76.488 1.00 72.81 98 THR A N 1
ATOM 779 C CA . THR A 1 98 ? -33.525 -22.323 76.933 1.00 72.81 98 THR A CA 1
ATOM 780 C C . THR A 1 98 ? -32.807 -22.835 78.180 1.00 72.81 98 THR A C 1
ATOM 782 O O . THR A 1 98 ? -33.396 -23.577 78.962 1.00 72.81 98 THR A O 1
ATOM 785 N N . SER A 1 99 ? -31.554 -22.426 78.402 1.00 75.81 99 SER A N 1
ATOM 786 C CA . SER A 1 99 ? -30.762 -22.869 79.561 1.00 75.81 99 SER A CA 1
ATOM 787 C C . SER A 1 99 ? -31.149 -22.161 80.867 1.00 75.81 99 SER A C 1
ATOM 789 O O . SER A 1 99 ? -30.777 -22.620 81.943 1.00 75.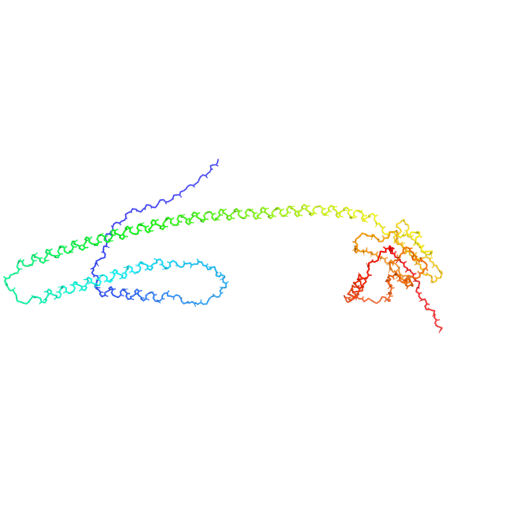81 99 SER A O 1
ATOM 791 N N . SER A 1 100 ? -31.908 -21.065 80.787 1.00 64.12 100 SER A N 1
ATOM 792 C CA . SER A 1 100 ? -32.331 -20.246 81.932 1.00 64.12 100 SER A CA 1
ATOM 793 C C . SER A 1 100 ? -33.703 -20.642 82.516 1.00 64.12 100 SER A C 1
ATOM 795 O O . SER A 1 100 ? -34.156 -20.010 83.465 1.00 64.12 100 SER A O 1
ATOM 797 N N . SER A 1 101 ? -34.386 -21.655 81.965 1.00 53.19 101 SER A N 1
ATOM 798 C CA . SER A 1 101 ? -35.810 -21.948 82.230 1.00 53.19 101 SER A CA 1
ATOM 799 C C . SER A 1 101 ? -36.072 -23.033 83.296 1.00 53.19 101 SER A C 1
ATOM 801 O O . SER A 1 101 ? -37.072 -23.749 83.218 1.00 53.19 101 SER A O 1
ATOM 803 N N . VAL A 1 102 ? -35.197 -23.193 84.291 1.00 52.00 102 VAL A N 1
ATOM 804 C CA . VAL A 1 102 ? -35.419 -24.144 85.396 1.00 52.00 102 VAL A CA 1
ATOM 805 C C . VAL A 1 102 ? -35.587 -23.345 86.690 1.00 52.00 102 VAL A C 1
ATOM 807 O O . VAL A 1 102 ? -34.639 -22.716 87.146 1.00 52.00 102 VAL A O 1
ATOM 810 N N . ASP A 1 103 ? -36.809 -23.377 87.230 1.00 60.59 103 ASP A N 1
ATOM 811 C CA . ASP A 1 103 ? -37.289 -22.804 88.501 1.00 60.59 103 ASP A CA 1
ATOM 812 C C . ASP A 1 103 ? -37.724 -21.322 88.512 1.00 60.59 103 ASP A C 1
ATOM 814 O O . ASP A 1 103 ? -37.029 -20.461 89.052 1.00 60.59 103 ASP A O 1
ATOM 818 N N . SER A 1 104 ? -38.945 -21.012 88.041 1.00 51.41 104 SER A N 1
ATOM 819 C CA . SER A 1 104 ? -39.711 -19.871 88.588 1.00 51.41 104 SER A CA 1
ATOM 820 C C . SER A 1 104 ? -41.195 -19.851 88.211 1.00 51.41 104 SER A C 1
ATOM 822 O O . SER A 1 104 ? -41.585 -19.336 87.172 1.00 51.41 104 SER A O 1
ATOM 824 N N . ASP A 1 105 ? -42.026 -20.317 89.142 1.00 53.12 105 ASP A N 1
ATOM 825 C CA . ASP A 1 105 ? -43.494 -20.321 89.069 1.00 53.12 105 ASP A CA 1
ATOM 826 C C . ASP A 1 105 ? -44.159 -18.984 89.493 1.00 53.12 105 ASP A C 1
ATOM 828 O O . ASP A 1 105 ? -45.368 -18.966 89.709 1.00 53.12 105 ASP A O 1
ATOM 832 N N . PHE A 1 106 ? -43.446 -17.852 89.671 1.00 49.72 106 PHE A N 1
ATOM 833 C CA . PHE A 1 106 ? -44.085 -16.679 90.320 1.00 49.72 106 PHE A CA 1
ATOM 834 C C . PHE A 1 106 ? -43.761 -15.239 89.858 1.00 49.72 106 PHE A C 1
ATOM 836 O O . PHE A 1 106 ? -44.276 -14.308 90.479 1.00 49.72 106 PHE A O 1
ATOM 843 N N . VAL A 1 107 ? -43.021 -14.986 88.765 1.00 54.44 107 VAL A N 1
ATOM 844 C CA . VAL A 1 107 ? -42.817 -13.603 88.237 1.00 54.44 107 VAL A CA 1
ATOM 845 C C . VAL A 1 107 ? -42.844 -13.557 86.696 1.00 54.44 107 VAL A C 1
ATOM 847 O O . VAL A 1 107 ? -41.957 -13.030 86.041 1.00 54.44 107 VAL A O 1
ATOM 850 N N . GLU A 1 108 ? -43.874 -14.126 86.075 1.00 55.75 108 GLU A N 1
ATOM 851 C CA . GLU A 1 108 ? -43.858 -14.438 84.631 1.00 55.75 108 GLU A CA 1
ATOM 852 C C . GLU A 1 108 ? -44.337 -13.303 83.695 1.00 55.75 108 GLU A C 1
ATOM 854 O O . GLU A 1 108 ? -44.204 -13.387 82.473 1.00 55.75 108 GLU A O 1
ATOM 859 N N . GLN A 1 109 ? -44.893 -12.209 84.233 1.00 55.72 109 GLN A N 1
ATOM 860 C CA . GLN A 1 109 ? -45.575 -11.200 83.402 1.00 55.72 109 GLN A CA 1
ATOM 861 C C . GLN A 1 109 ? -44.829 -9.873 83.199 1.00 55.72 109 GLN A C 1
ATOM 863 O O . GLN A 1 109 ? -45.184 -9.145 82.276 1.00 55.72 109 GLN A O 1
ATOM 868 N N . ASN A 1 110 ? -43.797 -9.543 83.989 1.00 55.91 110 ASN A N 1
ATOM 869 C CA . ASN A 1 110 ? -43.141 -8.224 83.894 1.00 55.91 110 ASN A CA 1
ATOM 870 C C . ASN A 1 110 ? -41.758 -8.246 83.208 1.00 55.91 110 ASN A C 1
ATOM 872 O O . ASN A 1 110 ? -41.370 -7.251 82.603 1.00 55.91 110 ASN A O 1
ATOM 876 N N . GLU A 1 111 ? -41.035 -9.372 83.230 1.00 61.16 111 GLU A N 1
ATOM 877 C CA . GLU A 1 111 ? -39.748 -9.523 82.518 1.00 61.16 111 GLU A CA 1
ATOM 878 C C . GLU A 1 111 ? -39.922 -9.871 81.028 1.00 61.16 111 GLU A C 1
ATOM 880 O O . GLU A 1 111 ? -39.076 -9.535 80.205 1.00 61.16 111 GLU A O 1
ATOM 885 N N . ASN A 1 112 ? -41.062 -10.444 80.632 1.00 65.81 112 ASN A N 1
ATOM 886 C CA . ASN A 1 112 ? -41.348 -10.714 79.217 1.00 65.81 112 ASN A CA 1
ATOM 887 C C . ASN A 1 112 ? -41.549 -9.431 78.389 1.00 65.81 112 ASN A C 1
ATOM 889 O O . ASN A 1 112 ? -41.161 -9.370 77.222 1.00 65.81 112 ASN A O 1
ATOM 893 N N . VAL A 1 113 ? -42.092 -8.369 78.998 1.00 72.44 113 VAL A N 1
ATOM 894 C CA . VAL A 1 113 ? -42.339 -7.092 78.305 1.00 72.44 113 VAL A CA 1
ATOM 895 C C . VAL A 1 113 ? -41.027 -6.388 77.931 1.00 72.44 113 VAL A C 1
ATOM 897 O O . VAL A 1 113 ? -40.959 -5.727 76.893 1.00 72.44 113 VAL A O 1
ATOM 900 N N . THR A 1 114 ? -39.961 -6.546 78.721 1.00 79.94 114 THR A N 1
ATOM 901 C CA . THR A 1 114 ? -38.665 -5.900 78.448 1.00 79.94 114 THR A CA 1
ATOM 902 C C . THR A 1 114 ? -37.874 -6.616 77.351 1.00 79.94 114 THR A C 1
ATOM 904 O O . THR A 1 114 ? -37.213 -5.954 76.547 1.00 79.94 114 THR A O 1
ATOM 907 N N . VAL A 1 115 ? -37.988 -7.944 77.246 1.00 81.25 115 VAL A N 1
ATOM 908 C CA . VAL A 1 115 ? -37.325 -8.736 76.194 1.00 81.25 115 VAL A CA 1
ATOM 909 C C . VAL A 1 115 ? -37.948 -8.477 74.819 1.00 81.25 115 VAL A C 1
ATOM 911 O O . VAL A 1 115 ? -37.218 -8.257 73.850 1.00 81.25 115 VAL A O 1
ATOM 914 N N . GLU A 1 116 ? -39.280 -8.417 74.719 1.00 84.81 116 GLU A N 1
ATOM 915 C CA . GLU A 1 116 ? -39.953 -8.105 73.450 1.00 84.81 116 GLU A CA 1
ATOM 916 C C . GLU A 1 116 ? -39.622 -6.699 72.936 1.00 84.81 116 GLU A C 1
ATOM 918 O O . GLU A 1 116 ? -39.395 -6.509 71.738 1.00 84.81 116 GLU A O 1
ATOM 923 N N . GLN A 1 117 ? -39.571 -5.704 73.827 1.00 89.38 117 GLN A N 1
ATOM 924 C CA . GLN A 1 117 ? -39.205 -4.334 73.458 1.00 89.38 117 GLN A CA 1
ATOM 925 C C . GLN A 1 117 ? -37.764 -4.253 72.943 1.00 89.38 117 GLN A C 1
ATOM 927 O O . GLN A 1 117 ? -37.510 -3.591 71.935 1.00 89.38 117 GLN A O 1
ATOM 932 N N . LEU A 1 118 ? -36.831 -4.965 73.585 1.00 88.69 118 LEU A N 1
ATOM 933 C CA . LEU A 1 118 ? -35.437 -5.024 73.148 1.00 88.69 118 LEU A CA 1
ATOM 934 C C . LEU A 1 118 ? -35.292 -5.702 71.777 1.00 88.69 118 LEU A C 1
ATOM 936 O O . LEU A 1 118 ? -34.530 -5.229 70.933 1.00 88.69 118 LEU A O 1
ATOM 940 N N . LEU A 1 119 ? -36.039 -6.784 71.536 1.00 88.06 119 LEU A N 1
ATOM 941 C CA . LEU A 1 119 ? -36.079 -7.469 70.241 1.00 88.06 119 LEU A CA 1
ATOM 942 C C . LEU A 1 119 ? -36.612 -6.555 69.136 1.00 88.06 119 LEU A C 1
ATOM 944 O O . LEU A 1 119 ? -35.975 -6.443 68.090 1.00 88.06 119 LEU A O 1
ATOM 948 N N . ARG A 1 120 ? -37.728 -5.855 69.374 1.00 91.56 120 ARG A N 1
ATOM 949 C CA . ARG A 1 120 ? -38.288 -4.895 68.407 1.00 91.56 120 ARG A CA 1
ATOM 950 C C . ARG A 1 120 ? -37.298 -3.777 68.082 1.00 91.56 120 ARG A C 1
ATOM 952 O O . ARG A 1 120 ? -37.068 -3.509 66.908 1.00 91.56 120 ARG A O 1
ATOM 959 N N . ALA A 1 121 ? -36.650 -3.200 69.095 1.00 93.06 121 ALA A N 1
ATOM 960 C CA . ALA A 1 121 ? -35.642 -2.161 68.894 1.00 93.06 121 ALA A CA 1
ATOM 961 C C . ALA A 1 121 ? -34.446 -2.660 68.061 1.00 93.06 121 ALA A C 1
ATOM 963 O O . ALA A 1 121 ? -33.982 -1.959 67.161 1.00 93.06 121 ALA A O 1
ATOM 964 N N . LYS A 1 122 ? -33.969 -3.890 68.306 1.00 90.38 122 LYS A N 1
ATOM 965 C CA . LYS A 1 122 ? -32.901 -4.497 67.496 1.00 90.38 122 LYS A CA 1
ATOM 966 C C . LYS A 1 122 ? -33.334 -4.777 66.056 1.00 90.38 122 LYS A C 1
ATOM 968 O O . LYS A 1 122 ? -32.527 -4.583 65.151 1.00 90.38 122 LYS A O 1
ATOM 973 N N . ILE A 1 123 ? -34.574 -5.217 65.834 1.00 90.69 123 ILE A N 1
ATOM 974 C CA . ILE A 1 123 ? -35.120 -5.434 64.485 1.00 90.69 123 ILE A CA 1
ATOM 975 C C . ILE A 1 123 ? -35.155 -4.110 63.718 1.00 90.69 123 ILE A C 1
ATOM 977 O O . ILE A 1 123 ? -34.617 -4.039 62.617 1.00 90.69 123 ILE A O 1
ATOM 981 N N . GLU A 1 124 ? -35.689 -3.046 64.321 1.00 96.56 124 GLU A N 1
ATOM 982 C CA . GLU A 1 124 ? -35.727 -1.716 63.701 1.00 96.56 124 GLU A CA 1
ATOM 983 C C . GLU A 1 124 ? -34.318 -1.180 63.393 1.00 96.56 124 GLU A C 1
ATOM 985 O O . GLU A 1 124 ? -34.088 -0.586 62.335 1.00 96.56 124 GLU A O 1
ATOM 990 N N . GLU A 1 125 ? -33.347 -1.410 64.287 1.00 95.50 125 GLU A N 1
ATOM 991 C CA . GLU A 1 125 ? -31.952 -1.030 64.056 1.00 95.50 125 GLU A CA 1
ATOM 992 C C . GLU A 1 125 ? -31.337 -1.790 62.868 1.00 95.50 125 GLU A C 1
ATOM 994 O O . GLU A 1 125 ? -30.669 -1.182 62.023 1.00 95.50 125 GLU A O 1
ATOM 999 N N . LEU A 1 126 ? -31.570 -3.103 62.782 1.00 90.62 126 LEU A N 1
ATOM 1000 C CA . LEU A 1 126 ? -31.079 -3.945 61.690 1.00 90.62 126 LEU A CA 1
ATOM 1001 C C . LEU A 1 126 ? -31.737 -3.590 60.352 1.00 90.62 126 LEU A C 1
ATOM 1003 O O . LEU A 1 126 ? -31.027 -3.456 59.356 1.00 90.62 126 LEU A O 1
ATOM 1007 N N . GLU A 1 127 ? -33.049 -3.352 60.323 1.00 94.56 127 GLU A N 1
ATOM 1008 C CA . GLU A 1 127 ? -33.767 -2.907 59.120 1.00 94.56 127 GLU A CA 1
ATOM 1009 C C . GLU A 1 127 ? -33.230 -1.566 58.612 1.00 94.56 127 GLU A C 1
ATOM 1011 O O . GLU A 1 127 ? -32.997 -1.380 57.413 1.00 94.56 127 GLU A O 1
ATOM 1016 N N . ARG A 1 128 ? -32.964 -0.625 59.526 1.00 96.31 128 ARG A N 1
ATOM 1017 C CA . ARG A 1 128 ? -32.345 0.657 59.179 1.00 96.31 128 ARG A CA 1
ATOM 1018 C C . ARG A 1 128 ? -30.949 0.489 58.586 1.00 96.31 128 ARG A C 1
ATOM 1020 O O . ARG A 1 128 ? -30.637 1.173 57.610 1.00 96.31 128 ARG A O 1
ATOM 1027 N N . LYS A 1 129 ? -30.118 -0.379 59.175 1.00 92.94 129 LYS A N 1
ATOM 1028 C CA . LYS A 1 129 ? -28.768 -0.685 58.672 1.00 92.94 129 LYS A CA 1
ATOM 1029 C C . LYS A 1 129 ? -28.838 -1.310 57.280 1.00 92.94 129 LYS A C 1
ATOM 1031 O O . LYS A 1 129 ? -28.191 -0.816 56.367 1.00 92.94 129 LYS A O 1
ATOM 1036 N N . GLN A 1 130 ? -29.707 -2.299 57.083 1.00 91.50 130 GLN A N 1
ATOM 1037 C CA . GLN A 1 130 ? -29.896 -2.950 55.787 1.00 91.50 130 GLN A CA 1
ATOM 1038 C C . GLN A 1 130 ? -30.360 -1.970 54.702 1.00 91.50 130 GLN A C 1
ATOM 1040 O O . GLN A 1 130 ? -29.868 -2.019 53.576 1.00 91.50 130 GLN A O 1
ATOM 1045 N N . LYS A 1 131 ? -31.282 -1.057 55.029 1.00 95.94 131 LYS A N 1
ATOM 1046 C CA . LYS A 1 131 ? -31.760 -0.044 54.081 1.00 95.94 131 LYS A CA 1
ATOM 1047 C C . LYS A 1 131 ? -30.666 0.959 53.700 1.00 95.94 131 LYS A C 1
ATOM 1049 O O . LYS A 1 131 ? -30.601 1.357 52.541 1.00 95.94 131 LYS A O 1
ATOM 1054 N N . ALA A 1 132 ? -29.821 1.361 54.652 1.00 95.94 132 ALA A N 1
ATOM 1055 C CA . ALA A 1 132 ? -28.689 2.248 54.385 1.00 95.94 132 ALA A CA 1
ATOM 1056 C C . ALA A 1 132 ? -27.637 1.569 53.492 1.00 95.94 132 ALA A C 1
ATOM 1058 O O . ALA A 1 132 ? -27.253 2.151 52.480 1.00 95.94 132 ALA A O 1
ATOM 1059 N N . ASP A 1 133 ? -27.265 0.322 53.804 1.00 91.62 133 ASP A N 1
ATOM 1060 C CA . ASP A 1 133 ? -26.351 -0.482 52.983 1.00 91.62 133 ASP A CA 1
ATOM 1061 C C . ASP A 1 133 ? -26.906 -0.637 51.553 1.00 91.62 133 ASP A C 1
ATOM 1063 O O . ASP A 1 133 ? -26.191 -0.457 50.567 1.00 91.62 133 ASP A O 1
ATOM 1067 N N . GLN A 1 134 ? -28.206 -0.922 51.414 1.00 92.31 134 GLN A N 1
ATOM 1068 C CA . GLN A 1 134 ? -28.845 -1.088 50.107 1.00 92.31 134 GLN A CA 1
ATOM 1069 C C . GLN A 1 134 ? -28.828 0.202 49.273 1.00 92.31 134 GLN A C 1
ATOM 1071 O O . GLN A 1 134 ? -28.608 0.137 48.062 1.00 92.31 134 GLN A O 1
ATOM 1076 N N . GLU A 1 135 ? -29.064 1.357 49.896 1.00 96.94 135 GLU A N 1
ATOM 1077 C CA . GLU A 1 135 ? -29.007 2.653 49.216 1.00 96.94 135 GLU A CA 1
ATOM 1078 C C . GLU A 1 135 ? -27.575 2.985 48.772 1.00 96.94 135 GLU A C 1
ATOM 1080 O O . GLU A 1 135 ? -27.364 3.424 47.641 1.00 96.94 135 GLU A O 1
ATOM 1085 N N . GLU A 1 136 ? -26.575 2.697 49.612 1.00 96.25 136 GLU A N 1
ATOM 1086 C CA . GLU A 1 136 ? -25.162 2.877 49.265 1.00 96.25 136 GLU A CA 1
ATOM 1087 C C . GLU A 1 136 ? -24.752 1.992 48.076 1.00 96.25 136 GLU A C 1
ATOM 1089 O O . GLU A 1 136 ? -24.114 2.468 47.134 1.00 96.25 136 GLU A O 1
ATOM 1094 N N . HIS A 1 137 ? -25.156 0.717 48.069 1.00 89.69 137 HIS A N 1
ATOM 1095 C CA . HIS A 1 137 ? -24.890 -0.185 46.946 1.00 89.69 137 HIS A CA 1
ATOM 1096 C C . HIS A 1 137 ? -25.582 0.273 45.656 1.00 89.69 137 HIS A C 1
ATOM 1098 O O . HIS A 1 137 ? -24.969 0.222 44.589 1.00 89.69 137 HIS A O 1
ATOM 1104 N N . ARG A 1 138 ? -26.826 0.769 45.732 1.00 93.56 138 ARG A N 1
ATOM 1105 C CA . ARG A 1 138 ? -27.523 1.341 44.565 1.00 93.56 138 ARG A CA 1
ATOM 1106 C C . ARG A 1 138 ? -26.771 2.546 44.001 1.00 93.56 138 ARG A C 1
ATOM 1108 O O . ARG A 1 138 ? -26.512 2.575 42.801 1.00 93.56 138 ARG A O 1
ATOM 1115 N N . ALA A 1 139 ? -26.345 3.477 44.855 1.00 97.06 139 ALA A N 1
ATOM 1116 C CA . ALA A 1 139 ? -25.580 4.649 44.430 1.00 97.06 139 ALA A CA 1
ATOM 1117 C C . ALA A 1 139 ? -24.249 4.267 43.752 1.00 97.06 139 ALA A C 1
ATOM 1119 O O . ALA A 1 139 ? -23.898 4.839 42.719 1.00 97.06 139 ALA A O 1
ATOM 1120 N N . LYS A 1 140 ? -23.539 3.256 44.277 1.00 95.88 140 LYS A N 1
ATOM 1121 C CA . LYS A 1 140 ? -22.308 2.730 43.661 1.00 95.88 140 LYS A CA 1
ATOM 1122 C C . LYS A 1 140 ? -22.565 2.102 42.289 1.00 95.88 140 LYS A C 1
ATOM 1124 O O . LYS A 1 140 ? -21.801 2.346 41.357 1.00 95.88 140 LYS A O 1
ATOM 1129 N N . ILE A 1 141 ? -23.641 1.326 42.138 1.00 92.75 141 ILE A N 1
ATOM 1130 C CA . ILE A 1 141 ? -24.024 0.728 40.847 1.00 92.75 141 ILE A CA 1
ATOM 1131 C C . ILE A 1 141 ? -24.341 1.818 39.817 1.00 92.75 141 ILE A C 1
ATOM 1133 O O . ILE A 1 141 ? -23.890 1.723 38.672 1.00 92.75 141 ILE A O 1
ATOM 1137 N N . ASP A 1 142 ? -25.059 2.868 40.212 1.00 96.62 142 ASP A N 1
ATOM 1138 C CA . ASP A 1 142 ? -25.390 3.988 39.326 1.00 96.62 142 ASP A CA 1
ATOM 1139 C C . ASP A 1 142 ? -24.135 4.764 38.895 1.00 96.62 142 ASP A C 1
ATOM 1141 O O . ASP A 1 142 ? -23.987 5.108 37.717 1.00 96.62 142 ASP A O 1
ATOM 1145 N N . GLU A 1 143 ? -23.191 4.994 39.813 1.00 96.75 143 GLU A N 1
ATOM 1146 C CA . GLU A 1 143 ? -21.912 5.644 39.508 1.00 96.75 143 GLU A CA 1
ATOM 1147 C C . GLU A 1 143 ? -21.072 4.816 38.524 1.00 96.75 143 GLU A C 1
ATOM 1149 O O . GLU A 1 143 ? -20.610 5.343 37.506 1.00 96.75 143 GLU A O 1
ATOM 1154 N N . VAL A 1 144 ? -20.934 3.508 38.772 1.00 94.56 144 VAL A N 1
ATOM 1155 C CA . VAL A 1 144 ? -20.205 2.583 37.889 1.00 94.56 144 VAL A CA 1
ATOM 1156 C C . VAL A 1 144 ? -20.861 2.514 36.512 1.00 94.56 144 VAL A C 1
ATOM 1158 O O . VAL A 1 144 ? -20.175 2.597 35.491 1.00 94.56 144 VAL A O 1
ATOM 1161 N N . THR A 1 145 ? -22.191 2.431 36.457 1.00 94.94 145 THR A N 1
ATOM 1162 C CA . THR A 1 145 ? -22.942 2.390 35.195 1.00 94.94 145 THR A CA 1
ATOM 1163 C C . THR A 1 145 ? -22.734 3.675 34.397 1.00 94.94 145 THR A C 1
ATOM 1165 O O . THR A 1 145 ? -22.448 3.632 33.199 1.00 94.94 145 THR A O 1
ATOM 1168 N N . LYS A 1 146 ? -22.787 4.835 35.061 1.00 97.88 146 LYS A N 1
ATOM 1169 C CA . LYS A 1 146 ? -22.538 6.136 34.432 1.00 97.88 146 LYS A CA 1
ATOM 1170 C C . LYS A 1 146 ? -21.106 6.258 33.906 1.00 97.88 146 LYS A C 1
ATOM 1172 O O . LYS A 1 146 ? -20.910 6.735 32.786 1.00 97.88 146 LYS A O 1
ATOM 1177 N N . ALA A 1 147 ? -20.113 5.822 34.682 1.00 95.81 147 ALA A N 1
ATOM 1178 C CA . ALA A 1 147 ? -18.714 5.824 34.262 1.00 95.81 147 ALA A CA 1
ATOM 1179 C C . ALA A 1 147 ? -18.487 4.912 33.045 1.00 95.81 147 ALA A C 1
ATOM 1181 O O . ALA A 1 147 ? -17.813 5.314 32.093 1.00 95.81 147 ALA A O 1
ATOM 1182 N N . LYS A 1 148 ? -19.115 3.729 33.032 1.00 95.88 148 LYS A N 1
ATOM 1183 C CA . LYS A 1 148 ? -19.047 2.770 31.922 1.00 95.88 148 LYS A CA 1
ATOM 1184 C C . LYS A 1 148 ? -19.620 3.347 30.629 1.00 95.88 148 LYS A C 1
ATOM 1186 O O . LYS A 1 148 ? -18.934 3.336 29.610 1.00 95.88 148 LYS A O 1
ATOM 1191 N N . VAL A 1 149 ? -20.818 3.934 30.679 1.00 97.62 149 VAL A N 1
ATOM 1192 C CA . VAL A 1 149 ? -21.445 4.576 29.508 1.00 97.62 149 VAL A CA 1
ATOM 1193 C C . VAL A 1 149 ? -20.585 5.732 28.981 1.00 97.62 149 VAL A C 1
ATOM 1195 O O . VAL A 1 149 ? -20.410 5.882 27.771 1.00 97.62 149 VAL A O 1
ATOM 1198 N N . ALA A 1 150 ? -19.992 6.535 29.871 1.00 97.81 150 ALA A N 1
ATOM 1199 C CA . ALA A 1 150 ? -19.106 7.626 29.469 1.00 97.81 150 ALA A CA 1
ATOM 1200 C C . ALA A 1 150 ?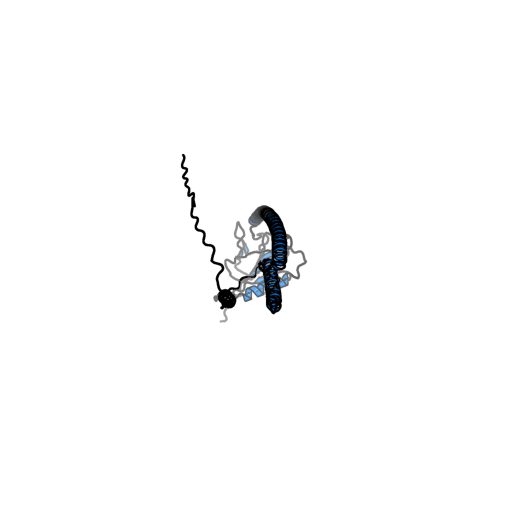 -17.808 7.128 28.801 1.00 97.81 150 ALA A C 1
ATOM 1202 O O . ALA A 1 150 ? -17.332 7.748 27.845 1.00 97.81 150 ALA A O 1
ATOM 1203 N N . ALA A 1 151 ? -17.233 6.022 29.284 1.00 96.19 151 ALA A N 1
ATOM 1204 C CA . ALA A 1 151 ? -16.056 5.399 28.684 1.00 96.19 151 ALA A CA 1
ATOM 1205 C C . ALA A 1 151 ? -16.371 4.797 27.305 1.00 96.19 151 ALA A C 1
ATOM 1207 O O . ALA A 1 151 ? -15.635 5.040 26.348 1.00 96.19 151 ALA A O 1
ATOM 1208 N N . GLU A 1 152 ? -17.498 4.094 27.179 1.00 97.44 152 GLU A N 1
ATOM 1209 C CA . GLU A 1 152 ? -17.951 3.503 25.918 1.00 97.44 152 GLU A CA 1
ATOM 1210 C C . GLU A 1 152 ? -18.210 4.575 24.850 1.00 97.44 152 GLU A C 1
ATOM 1212 O O . GLU A 1 152 ? -17.773 4.442 23.706 1.00 97.44 152 GLU A O 1
ATOM 1217 N N . TRP A 1 153 ? -18.822 5.698 25.233 1.00 98.00 153 TRP A N 1
ATOM 1218 C CA . TRP A 1 153 ? -19.019 6.832 24.330 1.00 98.00 153 TRP A CA 1
ATOM 1219 C C . TRP A 1 153 ? -17.695 7.410 23.809 1.00 98.00 153 TRP A C 1
ATOM 1221 O O . TRP A 1 153 ? -17.545 7.655 22.609 1.00 98.00 153 TRP A O 1
ATOM 1231 N N . LYS A 1 154 ? -16.704 7.601 24.692 1.00 97.88 154 LYS A N 1
ATOM 1232 C CA . LYS A 1 154 ? -15.367 8.077 24.294 1.00 97.88 154 LYS A CA 1
ATOM 1233 C C . LYS A 1 154 ? -14.669 7.095 23.357 1.00 97.88 154 LYS A C 1
ATOM 1235 O O . LYS A 1 154 ? -14.053 7.525 22.385 1.00 97.88 154 LYS A O 1
ATOM 1240 N N . TYR A 1 155 ? -14.793 5.796 23.616 1.00 95.38 155 TYR A N 1
ATOM 1241 C CA . TYR A 1 155 ? -14.252 4.761 22.742 1.00 95.38 155 TYR A CA 1
ATOM 1242 C C . TYR A 1 155 ? -14.896 4.806 21.348 1.00 95.38 155 TYR A C 1
ATOM 1244 O O . TYR A 1 155 ? -14.188 4.848 20.344 1.00 95.38 155 TYR A O 1
ATOM 1252 N N . GLN A 1 156 ? -16.227 4.904 21.264 1.00 97.06 156 GLN A N 1
ATOM 1253 C CA . GLN A 1 156 ? -16.926 5.037 19.981 1.00 97.06 156 GLN A CA 1
ATOM 1254 C C . GLN A 1 156 ? -16.498 6.289 19.203 1.00 97.06 156 GLN A C 1
ATOM 1256 O O . GLN A 1 156 ? -16.369 6.242 17.977 1.00 97.06 156 GLN A O 1
ATOM 1261 N N . GLN A 1 157 ? -16.263 7.405 19.896 1.00 98.25 157 GLN A N 1
ATOM 1262 C CA . GLN A 1 157 ? -15.753 8.629 19.281 1.00 98.25 157 GLN A CA 1
ATOM 1263 C C . GLN A 1 157 ? -14.344 8.424 18.701 1.00 98.25 157 GLN A C 1
ATOM 1265 O O . GLN A 1 157 ? -14.105 8.761 17.542 1.00 98.25 157 GLN A O 1
ATOM 1270 N N . LEU A 1 158 ? -13.446 7.794 19.463 1.00 97.88 158 LEU A N 1
ATOM 1271 C CA . LEU A 1 158 ? -12.083 7.489 19.025 1.00 97.88 158 LEU A CA 1
ATOM 1272 C C . LEU A 1 158 ? -12.065 6.561 17.798 1.00 97.88 158 LEU A C 1
ATOM 1274 O O . LEU A 1 158 ? -11.314 6.790 16.853 1.00 97.88 158 LEU A O 1
ATOM 1278 N N . VAL A 1 159 ? -12.935 5.547 17.769 1.00 97.19 159 VAL A N 1
ATOM 1279 C CA . VAL A 1 159 ? -13.073 4.631 16.624 1.00 97.19 159 VAL A CA 1
ATOM 1280 C C . VAL A 1 159 ? -13.504 5.381 15.357 1.00 97.19 159 VAL A C 1
ATOM 1282 O O . VAL A 1 159 ? -12.988 5.109 14.268 1.00 97.19 159 VAL A O 1
ATOM 1285 N N . LYS A 1 160 ? -14.415 6.357 15.473 1.00 98.12 160 LYS A N 1
ATOM 1286 C CA . LYS A 1 160 ? -14.827 7.201 14.337 1.00 98.12 160 LYS A CA 1
ATOM 1287 C C . LYS A 1 160 ? -13.668 8.051 13.815 1.00 98.12 160 LYS A C 1
ATOM 1289 O O . LYS A 1 160 ? -13.470 8.118 12.602 1.00 98.12 160 LYS A O 1
ATOM 1294 N N . GLU A 1 161 ? -12.895 8.660 14.711 1.00 97.94 161 GLU A N 1
ATOM 1295 C CA . GLU A 1 161 ? -11.724 9.471 14.353 1.00 97.94 161 GLU A CA 1
ATOM 1296 C C . GLU A 1 161 ? -10.631 8.628 13.686 1.00 97.94 161 GLU A C 1
ATOM 1298 O O . GLU A 1 161 ? -10.112 9.017 12.638 1.00 97.94 161 GLU A O 1
ATOM 1303 N N . HIS A 1 162 ? -10.352 7.433 14.212 1.00 97.56 162 HIS A N 1
ATOM 1304 C CA . HIS A 1 162 ? -9.399 6.496 13.618 1.00 97.56 162 HIS A CA 1
ATOM 1305 C C . HIS A 1 162 ? -9.813 6.081 12.199 1.00 97.56 162 HIS A C 1
ATOM 1307 O O . HIS A 1 162 ? -8.997 6.098 11.279 1.00 97.56 162 HIS A O 1
ATOM 1313 N N . LYS A 1 163 ? -11.098 5.771 11.977 1.00 98.06 163 LYS A N 1
ATOM 1314 C CA . LYS A 1 163 ? -11.616 5.421 10.643 1.00 98.06 163 LYS A CA 1
ATOM 1315 C C . LYS A 1 163 ? -11.501 6.584 9.649 1.00 98.06 163 LYS A C 1
ATOM 1317 O O . LYS A 1 163 ? -11.163 6.369 8.482 1.00 98.06 163 LYS A O 1
ATOM 1322 N N . ALA A 1 164 ? -11.759 7.812 10.100 1.00 98.44 164 ALA A N 1
ATOM 1323 C CA . ALA A 1 164 ? -11.595 9.005 9.273 1.00 98.44 164 ALA A CA 1
ATOM 1324 C C . ALA A 1 164 ? -10.120 9.243 8.909 1.00 98.44 164 ALA A C 1
ATOM 1326 O O . ALA A 1 164 ? -9.814 9.565 7.761 1.00 98.44 164 ALA A O 1
ATOM 1327 N N . LEU A 1 165 ? -9.205 9.043 9.862 1.00 98.06 165 LEU A N 1
ATOM 1328 C CA . LEU A 1 165 ? -7.767 9.157 9.625 1.00 98.06 165 LEU A CA 1
ATOM 1329 C C . LEU A 1 165 ? -7.259 8.085 8.652 1.00 98.06 165 LEU A C 1
ATOM 1331 O O . LEU A 1 165 ? -6.511 8.415 7.735 1.00 98.06 165 LEU A O 1
ATOM 1335 N N . GLN A 1 166 ? -7.717 6.838 8.800 1.00 97.94 166 GLN A N 1
ATOM 1336 C CA . GLN A 1 166 ? -7.388 5.745 7.883 1.00 97.94 166 GLN A CA 1
ATOM 1337 C C . GLN A 1 166 ? -7.804 6.077 6.445 1.00 97.94 166 GLN A C 1
ATOM 1339 O O . GLN A 1 166 ? -7.012 5.933 5.522 1.00 97.94 166 GLN A O 1
ATOM 1344 N N . THR A 1 167 ? -9.016 6.611 6.263 1.00 98.31 167 THR A N 1
ATOM 1345 C CA . THR A 1 167 ? -9.523 6.992 4.932 1.00 98.31 167 THR A CA 1
ATOM 1346 C C . THR A 1 167 ? -8.634 8.055 4.276 1.00 98.31 167 THR A C 1
ATOM 1348 O O . THR A 1 167 ? -8.270 7.919 3.111 1.00 98.31 167 THR A O 1
ATOM 1351 N N . LYS A 1 168 ? -8.209 9.078 5.034 1.00 98.25 168 LYS A N 1
ATOM 1352 C CA . LYS A 1 168 ? -7.284 10.112 4.534 1.00 98.25 168 LYS A CA 1
ATOM 1353 C C . LYS A 1 168 ? -5.912 9.548 4.167 1.00 98.25 168 LYS A C 1
ATOM 1355 O O . LYS A 1 168 ? -5.292 10.012 3.214 1.00 98.25 168 LYS A O 1
ATOM 1360 N N . MET A 1 169 ? -5.425 8.570 4.929 1.00 96.94 169 MET A N 1
ATOM 1361 C CA . MET A 1 169 ? -4.150 7.911 4.648 1.00 96.94 169 MET A CA 1
ATOM 1362 C C . MET A 1 169 ? -4.209 7.126 3.332 1.00 96.94 169 MET A C 1
ATOM 1364 O O . MET A 1 169 ? -3.289 7.227 2.521 1.00 96.94 169 MET A O 1
ATOM 1368 N N . ASP A 1 170 ? -5.309 6.411 3.092 1.00 98.19 170 ASP A N 1
ATOM 1369 C CA . ASP A 1 170 ? -5.525 5.653 1.858 1.00 98.19 170 ASP A CA 1
ATOM 1370 C C . ASP A 1 170 ? -5.663 6.581 0.635 1.00 98.19 170 ASP A C 1
ATOM 1372 O O . ASP A 1 170 ? -5.136 6.285 -0.439 1.00 98.19 170 ASP A O 1
ATOM 1376 N N . GLU A 1 171 ? -6.346 7.722 0.784 1.00 98.50 171 GLU A N 1
ATOM 1377 C CA . GLU A 1 171 ? -6.442 8.757 -0.257 1.00 98.50 171 GLU A CA 1
ATOM 1378 C C . GLU A 1 171 ? -5.065 9.330 -0.613 1.00 98.50 171 GLU A C 1
ATOM 1380 O O . GLU A 1 171 ? -4.704 9.377 -1.790 1.00 98.50 171 GLU A O 1
ATOM 1385 N N . TYR A 1 172 ? -4.260 9.676 0.395 1.00 98.06 172 TYR A N 1
ATOM 1386 C CA . TYR A 1 172 ? -2.905 10.188 0.189 1.00 98.06 172 TYR A CA 1
ATOM 1387 C C . TYR A 1 172 ? -1.996 9.174 -0.522 1.00 98.06 172 TYR A C 1
ATOM 1389 O O . TYR A 1 172 ? -1.232 9.534 -1.419 1.00 98.06 172 TYR A O 1
ATOM 1397 N N . GLN A 1 173 ? -2.084 7.888 -0.164 1.00 97.62 173 GLN A N 1
ATOM 1398 C CA . GLN A 1 173 ? -1.321 6.839 -0.848 1.00 97.62 173 GLN A CA 1
ATOM 1399 C C . GLN A 1 173 ? -1.710 6.708 -2.325 1.00 97.62 173 GLN A C 1
ATOM 1401 O O . GLN A 1 173 ? -0.828 6.557 -3.172 1.00 97.62 173 GLN A O 1
ATOM 1406 N N . LYS A 1 174 ? -3.004 6.799 -2.651 1.00 98.31 174 LYS A N 1
ATOM 1407 C CA . LYS A 1 174 ? -3.480 6.767 -4.043 1.00 98.31 174 LYS A CA 1
ATOM 1408 C C . LYS A 1 174 ? -2.989 7.972 -4.841 1.00 98.31 174 LYS A C 1
ATOM 1410 O O . LYS A 1 174 ? -2.559 7.800 -5.977 1.00 98.31 174 LYS A O 1
ATOM 1415 N N . GLU A 1 175 ? -2.999 9.163 -4.247 1.00 98.25 175 GLU A N 1
ATOM 1416 C CA . GLU A 1 175 ? -2.479 10.378 -4.884 1.00 98.25 175 GLU A CA 1
ATOM 1417 C C . GLU A 1 175 ? -0.976 10.257 -5.184 1.00 98.25 175 GLU A C 1
ATOM 1419 O O . GLU A 1 175 ? -0.531 10.547 -6.294 1.00 98.25 175 GLU A O 1
ATOM 1424 N N . GLN A 1 176 ? -0.192 9.736 -4.234 1.00 97.19 176 GLN A N 1
ATOM 1425 C CA . GLN A 1 176 ? 1.234 9.463 -4.442 1.00 97.19 176 GLN A CA 1
ATOM 1426 C C . GLN A 1 176 ? 1.474 8.447 -5.567 1.00 97.19 176 GLN A C 1
ATOM 1428 O O . GLN A 1 176 ? 2.337 8.666 -6.418 1.00 97.19 176 GLN A O 1
ATOM 1433 N N . GLN A 1 177 ? 0.704 7.356 -5.608 1.00 97.69 177 GLN A N 1
ATOM 1434 C CA . GLN A 1 177 ? 0.806 6.361 -6.680 1.00 97.69 177 GLN A CA 1
ATOM 1435 C C . GLN A 1 177 ? 0.473 6.960 -8.050 1.00 97.69 177 GLN A C 1
ATOM 1437 O O . GLN A 1 177 ? 1.207 6.715 -9.007 1.00 97.69 177 GLN A O 1
ATOM 1442 N N . GLN A 1 178 ? -0.579 7.778 -8.140 1.00 98.25 178 GLN A N 1
ATOM 1443 C CA . GLN A 1 178 ? -0.960 8.435 -9.389 1.00 98.25 178 GLN A CA 1
ATOM 1444 C C . GLN A 1 178 ? 0.133 9.394 -9.879 1.00 98.25 178 GLN A C 1
ATOM 1446 O O . GLN A 1 178 ? 0.543 9.309 -11.033 1.00 98.25 178 GLN A O 1
ATOM 1451 N N . ASN A 1 179 ? 0.689 10.222 -8.989 1.00 98.00 179 ASN A N 1
ATOM 1452 C CA . ASN A 1 179 ? 1.768 11.152 -9.334 1.00 98.00 179 ASN A CA 1
ATOM 1453 C C . ASN A 1 179 ? 3.018 10.432 -9.869 1.00 98.00 179 ASN A C 1
ATOM 1455 O O . ASN A 1 179 ? 3.665 10.911 -10.802 1.00 98.00 179 ASN A O 1
ATOM 1459 N N . ILE A 1 180 ? 3.360 9.269 -9.301 1.00 98.19 180 ILE A N 1
ATOM 1460 C CA . ILE A 1 180 ? 4.477 8.443 -9.786 1.00 98.19 180 ILE A CA 1
ATOM 1461 C C . ILE A 1 180 ? 4.176 7.888 -11.183 1.00 98.19 180 ILE A C 1
ATOM 1463 O O . ILE A 1 180 ? 5.050 7.921 -12.051 1.00 98.19 180 ILE A O 1
ATOM 1467 N N . ILE A 1 181 ? 2.958 7.389 -11.413 1.00 98.25 181 ILE A N 1
ATOM 1468 C CA . ILE A 1 181 ? 2.536 6.864 -12.719 1.00 98.25 181 ILE A CA 1
ATOM 1469 C C . ILE A 1 181 ? 2.606 7.960 -13.787 1.00 98.25 181 ILE A C 1
ATOM 1471 O O . ILE A 1 181 ? 3.159 7.723 -14.863 1.00 98.25 181 ILE A O 1
ATOM 1475 N N . ASP A 1 182 ? 2.117 9.159 -13.484 1.00 98.12 182 ASP A N 1
ATOM 1476 C CA . ASP A 1 182 ? 2.113 10.283 -14.421 1.00 98.12 182 ASP A CA 1
ATOM 1477 C C . ASP A 1 182 ? 3.546 10.727 -14.758 1.00 98.12 182 ASP A C 1
ATOM 1479 O O . ASP A 1 182 ? 3.897 10.871 -15.931 1.00 98.12 182 ASP A O 1
ATOM 1483 N N . ALA A 1 183 ? 4.421 10.839 -13.752 1.00 97.62 183 ALA A N 1
ATOM 1484 C CA . ALA A 1 183 ? 5.825 11.196 -13.957 1.00 97.62 183 ALA A CA 1
ATOM 1485 C C . ALA A 1 183 ? 6.584 10.159 -14.807 1.00 97.62 183 ALA A C 1
ATOM 1487 O O . ALA A 1 183 ? 7.368 10.526 -15.687 1.00 97.62 183 ALA A O 1
ATOM 1488 N N . LEU A 1 184 ? 6.348 8.863 -14.572 1.00 97.56 184 LEU A N 1
ATOM 1489 C CA . LEU A 1 184 ? 6.950 7.791 -15.370 1.00 97.56 184 LEU A CA 1
ATOM 1490 C C . LEU A 1 184 ? 6.415 7.777 -16.804 1.00 97.56 184 LEU A C 1
ATOM 1492 O O . LEU A 1 184 ? 7.186 7.550 -17.738 1.00 97.56 184 LEU A O 1
ATOM 1496 N N . THR A 1 185 ? 5.124 8.048 -16.984 1.00 96.88 185 THR A N 1
ATOM 1497 C CA . THR A 1 185 ? 4.483 8.112 -18.304 1.00 96.88 185 THR A CA 1
ATOM 1498 C C . THR A 1 185 ? 5.063 9.254 -19.139 1.00 96.88 185 THR A C 1
ATOM 1500 O O . THR A 1 185 ? 5.459 9.039 -20.287 1.00 96.88 185 THR A O 1
ATOM 1503 N N . GLU A 1 186 ? 5.210 10.447 -18.556 1.00 96.38 186 GLU A N 1
ATOM 1504 C CA . GLU A 1 186 ? 5.819 11.595 -19.239 1.00 96.38 186 GLU A CA 1
ATOM 1505 C C . GLU A 1 186 ? 7.301 11.352 -19.572 1.00 96.38 186 GLU A C 1
ATOM 1507 O O . GLU A 1 186 ? 7.750 11.645 -20.684 1.00 96.38 186 GLU A O 1
ATOM 1512 N N . ALA A 1 187 ? 8.061 10.727 -18.666 1.00 94.69 187 ALA A N 1
ATOM 1513 C CA . ALA A 1 187 ? 9.455 10.367 -18.928 1.00 94.69 187 ALA A CA 1
ATOM 1514 C C . ALA A 1 187 ? 9.596 9.339 -20.068 1.00 94.69 187 ALA A C 1
ATOM 1516 O O . ALA A 1 187 ? 10.494 9.447 -20.908 1.00 94.69 187 ALA A O 1
ATOM 1517 N N . GLN A 1 188 ? 8.702 8.347 -20.132 1.00 93.75 188 GLN A N 1
ATOM 1518 C CA . GLN A 1 188 ? 8.698 7.361 -21.214 1.00 93.75 188 GLN A CA 1
ATOM 1519 C C . GLN A 1 188 ? 8.374 7.994 -22.567 1.00 93.75 188 GLN A C 1
ATOM 1521 O O . GLN A 1 188 ? 9.022 7.658 -23.559 1.00 93.75 188 GLN A O 1
ATOM 1526 N N . LYS A 1 189 ? 7.429 8.937 -22.610 1.00 93.56 189 LYS A N 1
ATOM 1527 C CA . LYS A 1 189 ? 7.065 9.648 -23.839 1.00 93.56 189 LYS A CA 1
ATOM 1528 C C . LYS A 1 189 ? 8.264 10.384 -24.449 1.00 93.56 189 LYS A C 1
ATOM 1530 O O . LYS A 1 189 ? 8.528 10.221 -25.640 1.00 93.56 189 LYS A O 1
ATOM 1535 N N . GLY A 1 190 ? 9.055 11.079 -23.627 1.00 88.69 190 GLY A N 1
ATOM 1536 C CA . GLY A 1 190 ? 10.287 11.737 -24.081 1.00 88.69 190 GLY A CA 1
ATOM 1537 C C . GLY A 1 190 ? 11.335 10.759 -24.635 1.00 88.69 190 GLY A C 1
ATOM 1538 O O . GLY A 1 190 ? 11.986 11.039 -25.643 1.00 88.69 190 GLY A O 1
ATOM 1539 N N . ASN A 1 191 ? 11.462 9.573 -24.033 1.00 88.94 191 ASN A N 1
ATOM 1540 C CA . ASN A 1 191 ? 12.407 8.553 -24.496 1.00 88.94 191 ASN A CA 1
ATOM 1541 C C . ASN A 1 191 ? 12.004 7.931 -25.842 1.00 88.94 191 ASN A C 1
ATOM 1543 O O . ASN A 1 191 ? 12.874 7.666 -26.674 1.00 88.94 191 ASN A O 1
ATOM 1547 N N . VAL A 1 192 ? 10.705 7.708 -26.073 1.00 90.19 192 VAL A N 1
ATOM 1548 C CA . VAL A 1 192 ? 10.195 7.166 -27.347 1.00 90.19 192 VAL A CA 1
ATOM 1549 C C . VAL A 1 192 ? 10.446 8.145 -28.496 1.00 90.19 192 VAL A C 1
ATOM 1551 O O . VAL A 1 192 ? 10.886 7.732 -29.572 1.00 90.19 192 VAL A O 1
ATOM 1554 N N . GLU A 1 193 ? 10.233 9.442 -28.268 1.00 89.25 193 GLU A N 1
ATOM 1555 C CA . GLU A 1 193 ? 10.513 10.484 -29.263 1.00 89.25 193 GLU A CA 1
ATOM 1556 C C . GLU A 1 193 ? 12.013 10.561 -29.592 1.00 89.25 193 GLU A C 1
ATOM 1558 O O . GLU A 1 193 ? 12.391 10.578 -30.766 1.00 89.25 193 GLU A O 1
ATOM 1563 N N . HIS A 1 194 ? 12.882 10.511 -28.576 1.00 85.88 194 HIS A N 1
ATOM 1564 C CA . HIS A 1 194 ? 14.334 10.506 -28.769 1.00 85.88 194 HIS A CA 1
ATOM 1565 C C . HIS A 1 194 ? 14.824 9.264 -29.533 1.00 85.88 194 HIS A C 1
ATOM 1567 O O . HIS A 1 194 ? 15.656 9.372 -30.435 1.00 85.88 194 HIS A O 1
ATOM 1573 N N . PHE A 1 195 ? 14.291 8.078 -29.218 1.00 83.31 195 PHE A N 1
ATOM 1574 C CA . PHE A 1 195 ? 14.655 6.852 -29.930 1.00 83.31 195 PHE A CA 1
ATOM 1575 C C . PHE A 1 195 ? 14.198 6.879 -31.393 1.00 83.31 195 PHE A C 1
ATOM 1577 O O . PHE A 1 195 ? 14.959 6.483 -32.274 1.00 83.31 195 PHE A O 1
ATOM 1584 N N . SER A 1 196 ? 13.001 7.406 -31.666 1.00 85.06 196 SER A N 1
ATOM 1585 C CA . SER A 1 196 ? 12.487 7.551 -33.035 1.00 85.06 196 SER A CA 1
ATOM 1586 C C . SER A 1 196 ? 13.392 8.458 -33.878 1.00 85.06 196 SER A C 1
ATOM 1588 O O . SER A 1 196 ? 13.763 8.096 -34.993 1.00 85.06 196 SER A O 1
ATOM 1590 N N . GLN A 1 197 ? 13.852 9.581 -33.314 1.00 85.06 197 GLN A N 1
ATOM 1591 C CA . GLN A 1 197 ? 14.809 10.476 -33.981 1.00 85.06 197 GLN A CA 1
ATOM 1592 C C . GLN A 1 197 ? 16.152 9.789 -34.271 1.00 85.06 197 GLN A C 1
ATOM 1594 O O . GLN A 1 197 ? 16.715 9.954 -35.355 1.00 85.06 197 GLN A O 1
ATOM 1599 N N . LEU A 1 198 ? 16.672 8.997 -33.327 1.00 80.69 198 LEU A N 1
ATOM 1600 C CA . LEU A 1 198 ? 17.899 8.224 -33.542 1.00 80.69 198 LEU A CA 1
ATOM 1601 C C . LEU A 1 198 ? 17.719 7.152 -34.623 1.00 80.69 198 LEU A C 1
ATOM 1603 O O . LEU A 1 198 ? 18.621 6.948 -35.437 1.00 80.69 198 LEU A O 1
ATOM 1607 N N . GLN A 1 199 ? 16.565 6.487 -34.660 1.00 77.38 199 GLN A N 1
ATOM 1608 C CA . GLN A 1 199 ? 16.268 5.468 -35.662 1.00 77.38 199 GLN A CA 1
ATOM 1609 C C . GLN A 1 199 ? 16.177 6.069 -37.071 1.00 77.38 199 GLN A C 1
ATOM 1611 O O . GLN A 1 199 ? 16.743 5.508 -38.009 1.00 77.38 199 GLN A O 1
ATOM 1616 N N . GLU A 1 200 ? 15.544 7.233 -37.232 1.00 78.44 200 GLU A N 1
ATOM 1617 C CA . GLU A 1 200 ? 15.512 7.956 -38.512 1.00 78.44 200 GLU A CA 1
ATOM 1618 C C . GLU A 1 200 ? 16.916 8.369 -38.977 1.00 78.44 200 GLU A C 1
ATOM 1620 O O . GLU A 1 200 ? 17.251 8.233 -40.157 1.00 78.44 200 GLU A O 1
ATOM 1625 N N . GLN A 1 201 ? 17.780 8.804 -38.052 1.00 72.50 201 GLN A N 1
ATOM 1626 C CA . GLN A 1 201 ? 19.179 9.097 -38.369 1.00 72.50 201 GLN A CA 1
ATOM 1627 C C . GLN A 1 201 ? 19.957 7.845 -38.794 1.00 72.50 201 GLN A C 1
ATOM 1629 O O . GLN A 1 201 ? 20.791 7.943 -39.694 1.00 72.50 201 GLN A O 1
ATOM 1634 N N . GLN A 1 202 ? 19.683 6.681 -38.193 1.00 66.38 202 GLN A N 1
ATOM 1635 C CA . GLN A 1 202 ? 20.308 5.405 -38.556 1.00 66.38 202 GLN A CA 1
ATOM 1636 C C . GLN A 1 202 ? 19.810 4.852 -39.899 1.00 66.38 202 GLN A C 1
ATOM 1638 O O . GLN A 1 202 ? 20.610 4.326 -40.667 1.00 66.38 202 GLN A O 1
ATOM 1643 N N . LEU A 1 203 ? 18.527 5.014 -40.238 1.00 61.12 203 LEU A N 1
ATOM 1644 C CA . LEU A 1 203 ? 17.956 4.526 -41.504 1.00 61.12 203 LEU A CA 1
ATOM 1645 C C . LEU A 1 203 ? 18.525 5.239 -42.745 1.00 61.12 203 LEU A C 1
ATOM 1647 O O . LEU A 1 203 ? 18.504 4.678 -43.836 1.00 61.12 203 LEU A O 1
ATOM 1651 N N . ASN A 1 204 ? 19.108 6.433 -42.587 1.00 61.03 204 ASN A N 1
ATOM 1652 C CA . ASN A 1 204 ? 19.831 7.143 -43.654 1.00 61.03 204 ASN A CA 1
ATOM 1653 C C . ASN A 1 204 ? 21.332 6.756 -43.737 1.00 61.03 204 ASN A C 1
ATOM 1655 O O . ASN A 1 204 ? 22.152 7.402 -44.404 1.00 61.03 204 ASN A O 1
ATOM 1659 N N . ILE A 1 205 ? 21.724 5.702 -43.019 1.00 61.31 205 ILE A N 1
ATOM 1660 C CA . ILE A 1 205 ? 23.057 5.104 -43.030 1.00 61.31 205 ILE A CA 1
ATOM 1661 C C . ILE A 1 205 ? 22.943 3.723 -43.672 1.00 61.31 205 ILE A C 1
ATOM 1663 O O . ILE A 1 205 ? 23.017 2.701 -43.005 1.00 61.31 205 ILE A O 1
ATOM 1667 N N . HIS A 1 206 ? 22.742 3.665 -44.988 1.00 63.06 206 HIS A N 1
ATOM 1668 C CA . HIS A 1 206 ? 22.991 2.405 -45.682 1.00 63.06 206 HIS A CA 1
ATOM 1669 C C . HIS A 1 206 ? 24.500 2.139 -45.692 1.00 63.06 206 HIS A C 1
ATOM 1671 O O . HIS A 1 206 ? 25.285 2.984 -46.135 1.00 63.06 206 HIS A O 1
ATOM 1677 N N . ASP A 1 207 ? 24.897 0.971 -45.189 1.00 72.50 207 ASP A N 1
ATOM 1678 C CA . ASP A 1 207 ? 26.272 0.477 -45.201 1.00 72.50 207 ASP A CA 1
ATOM 1679 C C . ASP A 1 207 ? 26.677 0.105 -46.628 1.00 72.50 207 ASP A C 1
ATOM 1681 O O . ASP A 1 207 ? 26.607 -1.041 -47.069 1.00 72.50 207 ASP A O 1
ATOM 1685 N N . ARG A 1 208 ? 27.063 1.124 -47.392 1.00 88.00 208 ARG A N 1
ATOM 1686 C CA . ARG A 1 208 ? 27.532 0.975 -48.767 1.00 88.00 208 ARG A CA 1
ATOM 1687 C C . ARG A 1 208 ? 29.007 0.607 -48.774 1.00 88.00 208 ARG A C 1
ATOM 1689 O O . ARG A 1 208 ? 29.784 1.073 -47.938 1.00 88.00 208 ARG A O 1
ATOM 1696 N N . TRP A 1 209 ? 29.419 -0.181 -49.758 1.00 90.56 209 TRP A N 1
ATOM 1697 C CA . TRP A 1 209 ? 30.834 -0.396 -50.037 1.00 90.56 209 TRP A CA 1
ATOM 1698 C C . TRP A 1 209 ? 31.431 0.827 -50.745 1.00 90.56 209 TRP A C 1
ATOM 1700 O O . TRP A 1 209 ? 30.865 1.355 -51.708 1.00 90.56 209 TRP A O 1
ATOM 1710 N N . ASP A 1 210 ? 32.603 1.266 -50.287 1.00 91.56 210 ASP A N 1
ATOM 1711 C CA . ASP A 1 210 ? 33.351 2.367 -50.884 1.00 91.56 210 ASP A CA 1
ATOM 1712 C C . ASP A 1 210 ? 33.921 1.937 -52.241 1.00 91.56 210 ASP A C 1
ATOM 1714 O O . ASP A 1 210 ? 34.852 1.128 -52.328 1.00 91.56 210 ASP A O 1
ATOM 1718 N N . SER A 1 211 ? 33.393 2.516 -53.320 1.00 91.44 211 SER A N 1
ATOM 1719 C CA . SER A 1 211 ? 33.889 2.265 -54.674 1.00 91.44 211 SER A CA 1
ATOM 1720 C C . SER A 1 211 ? 35.343 2.704 -54.865 1.00 91.44 211 SER A C 1
ATOM 1722 O O . SER A 1 211 ? 36.058 2.096 -55.658 1.00 91.44 211 SER A O 1
ATOM 1724 N N . ALA A 1 212 ? 35.793 3.743 -54.150 1.00 92.50 212 ALA A N 1
ATOM 1725 C CA . ALA A 1 212 ? 37.172 4.224 -54.216 1.00 92.50 212 ALA A CA 1
ATOM 1726 C C . ALA A 1 212 ? 38.129 3.329 -53.416 1.00 92.50 212 ALA A C 1
ATOM 1728 O O . ALA A 1 212 ? 39.302 3.208 -53.771 1.00 92.50 212 ALA A O 1
ATOM 1729 N N . ALA A 1 213 ? 37.628 2.655 -52.377 1.00 91.69 213 ALA A N 1
ATOM 1730 C CA . ALA A 1 213 ? 38.380 1.685 -51.589 1.00 91.69 213 ALA A CA 1
ATOM 1731 C C . ALA A 1 213 ? 38.033 0.225 -51.941 1.00 91.69 213 ALA A C 1
ATOM 1733 O O . ALA A 1 213 ? 37.986 -0.648 -51.070 1.00 91.69 213 ALA A O 1
ATOM 1734 N N . CYS A 1 214 ? 37.837 -0.047 -53.234 1.00 92.06 214 CYS A N 1
ATOM 1735 C CA . CYS A 1 214 ? 37.570 -1.371 -53.787 1.00 92.06 214 CYS A CA 1
ATOM 1736 C C . CYS A 1 214 ? 38.763 -1.861 -54.628 1.00 92.06 214 CYS A C 1
ATOM 1738 O O . CYS A 1 214 ? 39.180 -1.210 -55.589 1.00 92.06 214 CYS A O 1
ATOM 1740 N N . ALA A 1 215 ? 39.355 -3.006 -54.273 1.00 91.31 215 ALA A N 1
ATOM 1741 C CA . ALA A 1 215 ? 40.501 -3.541 -55.005 1.00 91.31 215 ALA A CA 1
ATOM 1742 C C . ALA A 1 215 ? 40.129 -4.003 -56.429 1.00 91.31 215 ALA A C 1
ATOM 1744 O O . ALA A 1 215 ? 39.073 -4.590 -56.666 1.00 91.31 215 ALA A O 1
ATOM 1745 N N . ARG A 1 216 ? 41.051 -3.819 -57.385 1.00 88.69 216 ARG A N 1
ATOM 1746 C CA . ARG A 1 216 ? 40.858 -4.211 -58.794 1.00 88.69 216 ARG A CA 1
ATOM 1747 C C . ARG A 1 216 ? 40.447 -5.685 -58.928 1.00 88.69 216 ARG A C 1
ATOM 1749 O O . ARG A 1 216 ? 41.162 -6.568 -58.457 1.00 88.69 216 ARG A O 1
ATOM 1756 N N . GLY A 1 217 ? 39.371 -5.951 -59.665 1.00 87.56 217 GLY A N 1
ATOM 1757 C CA . GLY A 1 217 ? 38.841 -7.305 -59.889 1.00 87.56 217 GLY A CA 1
ATOM 1758 C C . GLY A 1 217 ? 37.667 -7.676 -58.977 1.00 87.56 217 GLY A C 1
ATOM 1759 O O . GLY A 1 217 ? 37.113 -8.763 -59.126 1.00 87.56 217 GLY A O 1
ATOM 1760 N N . LEU A 1 218 ? 37.280 -6.774 -58.071 1.00 91.56 218 LEU A N 1
ATOM 1761 C CA . LEU A 1 218 ? 35.971 -6.767 -57.427 1.00 91.56 218 LEU A CA 1
ATOM 1762 C C . LEU A 1 218 ? 35.033 -5.832 -58.202 1.00 91.56 218 LEU A C 1
ATOM 1764 O O . LEU A 1 218 ? 35.443 -4.764 -58.659 1.00 91.56 218 LEU A O 1
ATOM 1768 N N . LYS A 1 219 ? 33.777 -6.244 -58.351 1.00 93.44 219 LYS A N 1
ATOM 1769 C CA . LYS A 1 219 ? 32.688 -5.481 -58.956 1.00 93.44 219 LYS A CA 1
ATOM 1770 C C . LYS A 1 219 ? 31.618 -5.251 -57.895 1.00 93.44 219 LYS A C 1
ATOM 1772 O O . LYS A 1 219 ? 31.150 -6.206 -57.283 1.00 93.44 219 LYS A O 1
ATOM 1777 N N . LEU A 1 220 ? 31.237 -3.997 -57.682 1.00 93.75 220 LEU A N 1
ATOM 1778 C CA . LEU A 1 220 ? 30.137 -3.640 -56.787 1.00 93.75 220 LEU A CA 1
ATOM 1779 C C . LEU A 1 220 ? 28.820 -3.603 -57.571 1.00 93.75 220 LEU A C 1
ATOM 1781 O O . LEU A 1 220 ? 28.807 -3.201 -58.736 1.00 93.75 220 LEU A O 1
ATOM 1785 N N . SER A 1 221 ? 27.717 -4.030 -56.956 1.00 91.06 221 SER A N 1
ATOM 1786 C CA . SER A 1 221 ? 26.377 -3.876 -57.532 1.00 91.06 221 SER A CA 1
ATOM 1787 C C . SER A 1 221 ? 25.949 -2.409 -57.489 1.00 91.06 221 SER A C 1
ATOM 1789 O O . SER A 1 221 ? 25.854 -1.837 -56.410 1.00 91.06 221 SER A O 1
ATOM 1791 N N . GLU A 1 222 ? 25.651 -1.788 -58.621 1.00 88.81 222 GLU A N 1
ATOM 1792 C CA . GLU A 1 222 ? 25.090 -0.430 -58.653 1.00 88.81 222 GLU A CA 1
ATOM 1793 C C . GLU A 1 222 ? 23.550 -0.482 -58.610 1.00 88.81 222 GLU A C 1
ATOM 1795 O O . GLU A 1 222 ? 22.977 -1.478 -59.062 1.00 88.81 222 GLU A O 1
ATOM 1800 N N . PRO A 1 223 ? 22.861 0.557 -58.096 1.00 82.38 223 PRO A N 1
ATOM 1801 C CA . PRO A 1 223 ? 23.397 1.815 -57.545 1.00 82.38 223 PRO A CA 1
ATOM 1802 C C . PRO A 1 223 ? 23.752 1.751 -56.045 1.00 82.38 223 PRO A C 1
ATOM 1804 O O . PRO A 1 223 ? 24.434 2.626 -55.503 1.00 82.38 223 PRO A O 1
ATOM 1807 N N . GLU A 1 224 ? 23.278 0.720 -55.348 1.00 83.38 224 GLU A N 1
ATOM 1808 C CA . GLU A 1 224 ? 23.278 0.683 -53.882 1.00 83.38 224 GLU A CA 1
ATOM 1809 C C . GLU A 1 224 ? 24.625 0.254 -53.290 1.00 83.38 224 GLU A C 1
ATOM 1811 O O . GLU A 1 224 ? 24.945 0.630 -52.169 1.00 83.38 224 GLU A O 1
ATOM 1816 N N . ARG A 1 225 ? 25.465 -0.450 -54.059 1.00 89.56 225 ARG A N 1
ATOM 1817 C CA . ARG A 1 225 ? 26.792 -0.951 -53.651 1.00 89.56 225 ARG A CA 1
ATOM 1818 C C . ARG A 1 225 ? 26.742 -1.800 -52.388 1.00 89.56 225 ARG A C 1
ATOM 1820 O O . ARG A 1 225 ? 27.624 -1.690 -51.547 1.00 89.56 225 ARG A O 1
ATOM 1827 N N . LEU A 1 226 ? 25.725 -2.652 -52.278 1.00 89.00 226 LEU A N 1
ATOM 1828 C CA . LEU A 1 226 ? 25.554 -3.585 -51.159 1.00 89.00 226 LEU A CA 1
ATOM 1829 C C . LEU A 1 226 ? 26.213 -4.945 -51.429 1.00 89.00 226 LEU A C 1
ATOM 1831 O O . LEU A 1 226 ? 26.648 -5.623 -50.500 1.00 89.00 226 LEU A O 1
ATOM 1835 N N . ILE A 1 227 ? 26.345 -5.336 -52.702 1.00 90.00 227 ILE A N 1
ATOM 1836 C CA . ILE A 1 227 ? 26.893 -6.636 -53.101 1.00 90.00 227 ILE A CA 1
ATOM 1837 C C . ILE A 1 227 ? 28.272 -6.451 -53.730 1.00 90.00 227 ILE A C 1
ATOM 1839 O O . ILE A 1 227 ? 28.472 -5.613 -54.612 1.00 90.00 227 ILE A O 1
ATOM 1843 N N . VAL A 1 228 ? 29.215 -7.288 -53.299 1.00 91.62 228 VAL A N 1
ATOM 1844 C CA . VAL A 1 228 ? 30.574 -7.374 -53.838 1.00 91.62 228 VAL A CA 1
ATOM 1845 C C . VAL A 1 228 ? 30.696 -8.692 -54.593 1.00 91.62 228 VAL A C 1
ATOM 1847 O O . VAL A 1 228 ? 30.573 -9.763 -54.004 1.00 91.62 228 VAL A O 1
ATOM 1850 N N . GLN A 1 229 ? 30.962 -8.623 -55.893 1.00 92.50 229 GLN A N 1
ATOM 1851 C CA . GLN A 1 229 ? 31.188 -9.785 -56.744 1.00 92.50 229 GLN A CA 1
ATOM 1852 C C . GLN A 1 229 ? 32.652 -9.843 -57.181 1.00 92.50 229 GLN A C 1
ATOM 1854 O O . GLN A 1 229 ? 33.215 -8.859 -57.655 1.00 92.50 229 GLN A O 1
ATOM 1859 N N . TYR A 1 230 ? 33.279 -11.009 -57.063 1.00 89.06 230 TYR A N 1
ATOM 1860 C CA . TYR A 1 230 ? 34.612 -11.245 -57.610 1.00 89.06 230 TYR A CA 1
ATOM 1861 C C . TYR A 1 230 ? 34.506 -11.668 -59.080 1.00 89.06 230 TYR A C 1
ATOM 1863 O O . TYR A 1 230 ? 33.760 -12.590 -59.396 1.00 89.06 230 TYR A O 1
ATOM 1871 N N . SER A 1 231 ? 35.231 -11.003 -59.985 1.00 83.94 231 SER A N 1
ATOM 1872 C CA . SER A 1 231 ? 35.103 -11.233 -61.436 1.00 83.94 231 SER A CA 1
ATOM 1873 C C . SER A 1 231 ? 36.429 -11.520 -62.151 1.00 83.94 231 SER A C 1
ATOM 1875 O O . SER A 1 231 ? 36.499 -11.423 -63.375 1.00 83.94 231 SER A O 1
ATOM 1877 N N . CYS A 1 232 ? 37.511 -11.818 -61.424 1.00 74.62 232 CYS A N 1
ATOM 1878 C CA . CYS A 1 232 ? 38.841 -11.964 -62.023 1.00 74.62 232 CYS A CA 1
ATOM 1879 C C . CYS A 1 232 ? 39.153 -13.429 -62.380 1.00 74.62 232 CYS A C 1
ATOM 1881 O O . CYS A 1 232 ? 39.245 -14.278 -61.501 1.00 74.62 232 CYS A O 1
ATOM 1883 N N . GLY A 1 233 ? 39.361 -13.713 -63.671 1.00 68.62 233 GLY A N 1
ATOM 1884 C CA . GLY A 1 233 ? 39.569 -15.071 -64.203 1.00 68.62 233 GLY A CA 1
ATOM 1885 C C . GLY A 1 233 ? 40.991 -15.637 -64.100 1.00 68.62 233 GLY A C 1
ATOM 1886 O O . GLY A 1 233 ? 41.226 -16.772 -64.502 1.00 68.62 233 GLY A O 1
ATOM 1887 N N . SER A 1 234 ? 41.963 -14.885 -63.581 1.00 62.62 234 SER A N 1
ATOM 1888 C CA . SER A 1 234 ? 43.351 -15.353 -63.513 1.00 62.62 234 SER A CA 1
ATOM 1889 C C . SER A 1 234 ? 44.153 -14.618 -62.436 1.00 62.62 234 SER A C 1
ATOM 1891 O O . SER A 1 234 ? 44.178 -13.390 -62.405 1.00 62.62 234 SER A O 1
ATOM 1893 N N . HIS A 1 235 ? 44.855 -15.403 -61.610 1.00 61.94 235 HIS A N 1
ATOM 1894 C CA . HIS A 1 235 ? 45.804 -15.061 -60.532 1.00 61.94 235 HIS A CA 1
ATOM 1895 C C . HIS A 1 235 ? 45.247 -14.978 -59.096 1.00 61.94 235 HIS A C 1
ATOM 1897 O O . HIS A 1 235 ? 44.294 -14.269 -58.789 1.00 61.94 235 HIS A O 1
ATOM 1903 N N . ARG A 1 236 ? 45.936 -15.714 -58.206 1.00 68.38 236 ARG A N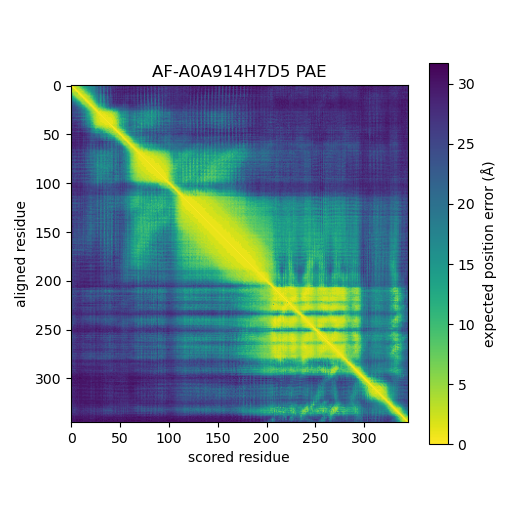 1
ATOM 1904 C CA . ARG A 1 236 ? 45.666 -15.980 -56.777 1.00 68.38 236 ARG A CA 1
ATOM 1905 C C . ARG A 1 236 ? 45.866 -14.761 -55.868 1.00 68.38 236 ARG A C 1
ATOM 1907 O O . ARG A 1 236 ? 46.562 -14.840 -54.859 1.00 68.38 236 ARG A O 1
ATOM 1914 N N . LEU A 1 237 ? 45.345 -13.608 -56.258 1.00 79.50 237 LEU A N 1
ATOM 1915 C CA . LEU A 1 237 ? 45.587 -12.373 -55.530 1.00 79.50 237 LEU A CA 1
ATOM 1916 C C . LEU A 1 237 ? 44.434 -12.069 -54.581 1.00 79.50 237 LEU A C 1
ATOM 1918 O O . LEU A 1 237 ? 43.270 -12.089 -54.975 1.00 79.50 237 LEU A O 1
ATOM 1922 N N . THR A 1 238 ? 44.784 -11.726 -53.347 1.00 80.56 238 THR A N 1
ATOM 1923 C CA . THR A 1 238 ? 43.841 -11.229 -52.346 1.00 80.56 238 THR A CA 1
ATOM 1924 C C . THR A 1 238 ? 43.318 -9.871 -52.762 1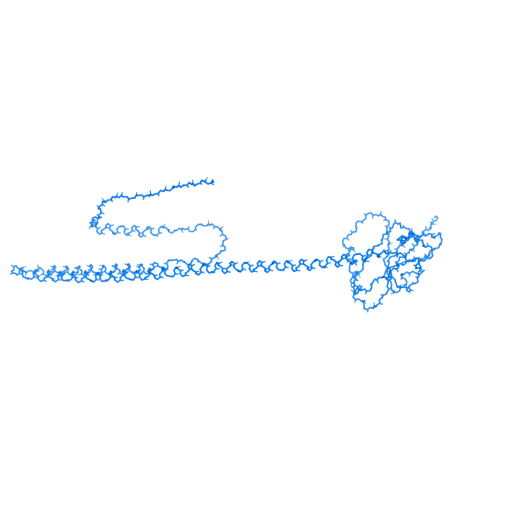.00 80.56 238 THR A C 1
ATOM 1926 O O . THR A 1 238 ? 44.059 -9.015 -53.268 1.00 80.56 238 THR A O 1
ATOM 1929 N N . ARG A 1 239 ? 42.018 -9.685 -52.566 1.00 87.62 239 ARG A N 1
ATOM 1930 C CA . ARG A 1 239 ? 41.316 -8.442 -52.860 1.00 87.62 239 ARG A CA 1
ATOM 1931 C C . ARG A 1 239 ? 40.445 -8.078 -51.688 1.00 87.62 239 ARG A C 1
ATOM 1933 O O . ARG A 1 239 ? 39.747 -8.952 -51.180 1.00 87.62 239 ARG A O 1
ATOM 1940 N N . SER A 1 240 ? 40.495 -6.805 -51.320 1.00 90.81 240 SER A N 1
ATOM 1941 C CA . SER A 1 240 ? 39.706 -6.259 -50.231 1.00 90.81 240 SER A CA 1
ATOM 1942 C C . SER A 1 240 ? 38.816 -5.114 -50.696 1.00 90.81 240 SER A C 1
ATOM 1944 O O . SER A 1 240 ? 39.161 -4.382 -51.628 1.00 90.81 240 SER A O 1
ATOM 1946 N N . VAL A 1 241 ? 37.689 -4.944 -50.017 1.00 92.75 241 VAL A N 1
ATOM 1947 C CA . VAL A 1 241 ? 36.824 -3.767 -50.126 1.00 92.75 241 VAL A CA 1
ATOM 1948 C C . VAL A 1 241 ? 36.458 -3.269 -48.736 1.00 92.75 241 VAL A C 1
ATOM 1950 O O . VAL A 1 241 ? 36.408 -4.063 -47.794 1.00 92.75 241 VAL A O 1
ATOM 1953 N N . ARG A 1 242 ? 36.251 -1.955 -48.614 1.00 92.31 242 ARG A N 1
ATOM 1954 C CA . ARG A 1 242 ? 35.904 -1.274 -47.365 1.00 92.31 242 ARG A CA 1
ATOM 1955 C C . ARG A 1 242 ? 34.505 -0.697 -47.374 1.00 92.31 242 ARG A C 1
ATOM 1957 O O . ARG A 1 242 ? 34.028 -0.291 -48.431 1.00 92.31 242 ARG A O 1
ATOM 1964 N N . SER A 1 243 ? 33.888 -0.609 -46.201 1.00 90.25 243 SER A N 1
ATOM 1965 C CA . SER A 1 243 ? 32.685 0.204 -46.011 1.00 90.25 243 SER A CA 1
ATOM 1966 C C . SER A 1 243 ? 32.974 1.685 -46.307 1.00 90.25 243 SER A C 1
ATOM 1968 O O . SER A 1 243 ? 34.056 2.190 -46.001 1.00 90.25 243 SER A O 1
ATOM 1970 N N . GLU A 1 244 ? 32.003 2.387 -46.896 1.00 89.00 244 GLU A N 1
ATOM 1971 C CA . GLU A 1 244 ? 32.050 3.832 -47.180 1.00 89.00 244 GLU A CA 1
ATOM 1972 C C . GLU A 1 244 ? 32.183 4.644 -45.894 1.00 89.00 244 GLU A C 1
ATOM 1974 O O . GLU A 1 244 ? 32.909 5.640 -45.840 1.00 89.00 244 GLU A O 1
ATOM 1979 N N . ARG A 1 245 ? 31.520 4.191 -44.829 1.00 85.44 245 ARG A N 1
ATOM 1980 C CA . ARG A 1 245 ? 31.557 4.864 -43.537 1.00 85.44 245 ARG A CA 1
ATOM 1981 C C . ARG A 1 245 ? 32.470 4.134 -42.553 1.00 85.44 245 ARG A C 1
ATOM 1983 O O . ARG A 1 245 ? 32.461 2.901 -42.489 1.00 85.44 245 ARG A O 1
ATOM 1990 N N . PRO A 1 246 ? 33.279 4.885 -41.786 1.00 86.12 246 PRO A N 1
ATOM 1991 C CA . PRO A 1 246 ? 34.002 4.327 -40.657 1.00 86.12 246 PRO A CA 1
ATOM 1992 C C . PRO A 1 246 ? 33.029 4.012 -39.519 1.00 86.12 246 PRO A C 1
ATOM 1994 O O . PRO A 1 246 ? 31.969 4.633 -39.415 1.00 86.12 246 PRO A O 1
ATOM 1997 N N . ILE A 1 247 ? 33.438 3.121 -38.617 1.00 83.19 247 ILE A N 1
ATOM 1998 C CA . ILE A 1 247 ? 32.710 2.891 -37.368 1.00 83.19 247 ILE A CA 1
ATOM 1999 C C . ILE A 1 247 ? 32.602 4.228 -36.595 1.00 83.19 247 ILE A C 1
ATOM 2001 O O . ILE A 1 247 ? 33.633 4.892 -36.398 1.00 83.19 247 ILE A O 1
ATOM 2005 N N . PRO A 1 248 ? 31.385 4.666 -36.203 1.00 75.31 248 PRO A N 1
ATOM 2006 C CA . PRO A 1 248 ? 31.174 5.907 -35.460 1.00 75.31 248 PRO A CA 1
ATOM 2007 C C . PRO A 1 248 ? 32.015 5.963 -34.182 1.00 75.31 248 PRO A C 1
ATOM 2009 O O . PRO A 1 248 ? 32.281 4.952 -33.545 1.00 75.31 248 PRO A O 1
ATOM 2012 N N . LYS A 1 249 ? 32.431 7.163 -33.774 1.00 71.56 249 LYS A N 1
ATOM 2013 C CA . LYS A 1 249 ? 33.315 7.349 -32.609 1.00 71.56 249 LYS A CA 1
ATOM 2014 C C . LYS A 1 249 ? 32.596 7.661 -31.296 1.00 71.56 249 LYS A C 1
ATOM 2016 O O . LYS A 1 249 ? 33.260 8.021 -30.326 1.00 71.56 249 LYS A O 1
ATOM 2021 N N . TRP A 1 250 ? 31.268 7.603 -31.242 1.00 56.62 250 TRP A N 1
ATOM 2022 C CA . TRP A 1 250 ? 30.567 8.097 -30.059 1.00 56.62 250 TRP A CA 1
ATOM 2023 C C . TRP A 1 250 ? 30.647 7.118 -28.885 1.00 56.62 250 TRP A C 1
ATOM 2025 O O . TRP A 1 250 ? 30.060 6.044 -28.920 1.00 56.62 250 TRP A O 1
ATOM 2035 N N . GLY A 1 251 ? 31.422 7.534 -27.873 1.00 59.91 251 GLY A N 1
ATOM 2036 C CA . GLY A 1 251 ? 31.407 7.056 -26.488 1.00 59.91 251 GLY A CA 1
ATOM 2037 C C . GLY A 1 251 ? 31.277 5.548 -26.316 1.00 59.91 251 GLY A C 1
ATOM 2038 O O . GLY A 1 251 ? 30.226 5.096 -25.886 1.00 59.91 251 GLY A O 1
ATOM 2039 N N . SER A 1 252 ? 32.329 4.786 -26.651 1.00 55.56 252 SER A N 1
ATOM 2040 C CA . SER A 1 252 ? 32.484 3.358 -26.295 1.00 55.56 252 SER A CA 1
ATOM 2041 C C . SER A 1 252 ? 31.229 2.488 -26.498 1.00 55.56 252 SER A C 1
ATOM 2043 O O . SER A 1 252 ? 30.921 1.628 -25.676 1.00 55.56 252 SER A O 1
ATOM 2045 N N . GLY A 1 253 ? 30.481 2.732 -27.575 1.00 66.00 253 GLY A N 1
ATOM 2046 C CA . GLY A 1 253 ? 29.335 1.911 -27.948 1.00 66.00 253 GLY A CA 1
ATOM 2047 C C . GLY A 1 253 ? 29.755 0.559 -28.525 1.00 66.00 253 GLY A C 1
ATOM 2048 O O . GLY A 1 253 ? 30.821 0.422 -29.129 1.00 66.00 253 GLY A O 1
ATOM 2049 N N . ILE A 1 254 ? 28.892 -0.442 -28.358 1.00 75.62 254 ILE A N 1
ATOM 2050 C CA . ILE A 1 254 ? 28.989 -1.718 -29.073 1.00 75.62 254 ILE A CA 1
ATOM 2051 C C . ILE A 1 254 ? 28.448 -1.490 -30.488 1.00 75.62 254 ILE A C 1
ATOM 2053 O O . ILE A 1 254 ? 27.350 -0.960 -30.651 1.00 75.62 254 ILE A O 1
ATOM 2057 N N . PHE A 1 255 ? 29.208 -1.896 -31.504 1.00 75.50 255 PHE A N 1
ATOM 2058 C CA . PHE A 1 255 ? 28.778 -1.847 -32.902 1.00 75.50 255 PHE A CA 1
ATOM 2059 C C . PHE A 1 255 ? 28.430 -3.244 -33.389 1.00 75.50 255 PHE A C 1
ATOM 2061 O O . PHE A 1 255 ? 29.172 -4.197 -33.148 1.00 75.50 255 PHE A O 1
ATOM 2068 N N . TYR A 1 256 ? 27.311 -3.346 -34.097 1.00 82.56 256 TYR A N 1
ATOM 2069 C CA . TYR A 1 256 ? 26.846 -4.579 -34.708 1.00 82.56 256 TYR A CA 1
ATOM 2070 C C . TYR A 1 256 ? 26.764 -4.394 -36.219 1.00 82.56 256 TYR A C 1
ATOM 2072 O O . TYR A 1 256 ? 26.274 -3.369 -36.688 1.00 82.56 256 TYR A O 1
ATOM 2080 N N . TYR A 1 257 ? 27.264 -5.371 -36.967 1.00 81.81 257 TYR A N 1
ATOM 2081 C CA . TYR A 1 257 ? 27.135 -5.419 -38.415 1.00 81.81 257 TYR A CA 1
ATOM 2082 C C . TYR A 1 257 ? 26.886 -6.858 -38.852 1.00 81.81 257 TYR A C 1
ATOM 2084 O O . TYR A 1 257 ? 27.437 -7.803 -38.283 1.00 81.81 257 TYR A O 1
ATOM 2092 N N . GLU A 1 258 ? 26.074 -7.012 -39.890 1.00 85.12 258 GLU A N 1
ATOM 2093 C CA . GLU A 1 258 ? 25.795 -8.298 -40.512 1.00 85.12 258 GLU A CA 1
ATOM 2094 C C . GLU A 1 258 ? 26.362 -8.312 -41.926 1.00 85.12 258 GLU A C 1
ATOM 2096 O O . GLU A 1 258 ? 26.250 -7.345 -42.679 1.00 85.12 258 GLU A O 1
ATOM 2101 N N . VAL A 1 259 ? 26.970 -9.433 -42.307 1.00 85.88 259 VAL A N 1
ATOM 2102 C CA . VAL A 1 259 ? 27.417 -9.664 -43.681 1.00 85.88 259 VAL A CA 1
ATOM 2103 C C . VAL A 1 259 ? 26.753 -10.932 -44.176 1.00 85.88 259 VAL A C 1
ATOM 2105 O O . VAL A 1 259 ? 27.006 -12.022 -43.663 1.00 85.88 259 VAL A O 1
ATOM 2108 N N . THR A 1 260 ? 25.925 -10.798 -45.207 1.00 90.94 260 THR A N 1
ATOM 2109 C CA . THR A 1 260 ? 25.298 -11.948 -45.858 1.00 90.94 260 THR A CA 1
ATOM 2110 C C . THR A 1 260 ? 26.191 -12.455 -46.986 1.00 90.94 260 THR A C 1
ATOM 2112 O O . THR A 1 260 ? 26.503 -11.728 -47.929 1.00 90.94 260 THR A O 1
ATOM 2115 N N . ILE A 1 261 ? 26.598 -13.723 -46.912 1.00 91.00 261 ILE A N 1
ATOM 2116 C CA . ILE A 1 261 ? 27.367 -14.386 -47.972 1.00 91.00 261 ILE A CA 1
ATOM 2117 C C . ILE A 1 261 ? 26.381 -15.058 -48.932 1.00 91.00 261 ILE A C 1
ATOM 2119 O O . ILE A 1 261 ? 25.824 -16.104 -48.616 1.00 91.00 261 ILE A O 1
ATOM 2123 N N . LEU A 1 262 ? 26.176 -14.458 -50.108 1.00 89.25 262 LEU A N 1
ATOM 2124 C CA . LEU A 1 262 ? 25.225 -14.963 -51.110 1.00 89.25 262 LEU A CA 1
ATOM 2125 C C . LEU A 1 262 ? 25.758 -16.183 -51.877 1.00 89.25 262 LEU A C 1
ATOM 2127 O O . LEU A 1 262 ? 25.028 -17.139 -52.117 1.00 89.25 262 LEU A O 1
ATOM 2131 N N . VAL A 1 263 ? 27.034 -16.151 -52.270 1.00 88.25 263 VAL A N 1
ATOM 2132 C CA . VAL A 1 263 ? 27.714 -17.227 -53.008 1.00 88.25 263 VAL A CA 1
ATOM 2133 C C . VAL A 1 263 ? 29.141 -17.341 -52.486 1.00 88.25 263 VAL A C 1
ATOM 2135 O O . VAL A 1 263 ? 29.801 -16.325 -52.261 1.00 88.25 263 VAL A O 1
ATOM 2138 N N . LYS A 1 264 ? 29.631 -18.570 -52.292 1.00 82.00 264 LYS A N 1
ATOM 2139 C CA . LYS A 1 264 ? 30.983 -18.820 -51.787 1.00 82.00 264 LYS A CA 1
ATOM 2140 C C . LYS A 1 264 ? 31.792 -19.696 -52.737 1.00 82.00 264 LYS A C 1
ATOM 2142 O O . LYS A 1 264 ? 31.653 -20.914 -52.747 1.00 82.00 264 LYS A O 1
ATOM 2147 N N . GLU A 1 265 ? 32.724 -19.061 -53.435 1.00 81.88 265 GLU A N 1
ATOM 2148 C CA . GLU A 1 265 ? 33.815 -19.717 -54.153 1.00 81.88 265 GLU A CA 1
ATOM 2149 C C . GLU A 1 265 ? 35.138 -19.160 -53.613 1.00 81.88 265 GLU A C 1
ATOM 2151 O O . GLU A 1 265 ? 35.498 -18.015 -53.876 1.00 81.88 265 GLU A O 1
ATOM 2156 N N . GLY A 1 266 ? 35.839 -19.944 -52.787 1.00 82.81 266 GLY A N 1
ATOM 2157 C CA . GLY A 1 266 ? 37.044 -19.485 -52.087 1.00 82.81 266 GLY A CA 1
ATOM 2158 C C . GLY A 1 266 ? 36.861 -19.232 -50.585 1.00 82.81 266 GLY A C 1
ATOM 2159 O O . GLY A 1 266 ? 35.832 -19.557 -49.987 1.00 82.81 266 GLY A O 1
ATOM 2160 N N . SER A 1 267 ? 37.896 -18.676 -49.959 1.00 82.94 267 SER A N 1
ATOM 2161 C CA . SER A 1 267 ? 37.893 -18.261 -48.556 1.00 82.94 267 SER A CA 1
ATOM 2162 C C . SER A 1 267 ? 37.533 -16.783 -48.455 1.00 82.94 267 SER A C 1
ATOM 2164 O O . SER A 1 267 ? 38.227 -15.927 -48.999 1.00 82.94 267 SER A O 1
ATOM 2166 N N . ILE A 1 268 ? 36.470 -16.480 -47.720 1.00 86.12 268 ILE A N 1
ATOM 2167 C CA . ILE A 1 268 ? 36.036 -15.111 -47.439 1.00 86.12 268 ILE A CA 1
ATOM 2168 C C . ILE A 1 268 ? 36.445 -14.768 -46.007 1.00 86.12 268 ILE A C 1
ATOM 2170 O O . ILE A 1 268 ? 36.211 -15.563 -45.089 1.00 86.12 268 ILE A O 1
ATOM 2174 N N . HIS A 1 269 ? 37.056 -13.599 -45.852 1.00 86.88 269 HIS A N 1
ATOM 2175 C CA . HIS A 1 269 ? 37.551 -13.028 -44.607 1.00 86.88 269 HIS A CA 1
ATOM 2176 C C . HIS A 1 269 ? 36.791 -11.745 -44.324 1.00 86.88 269 HIS A C 1
ATOM 2178 O O . HIS A 1 269 ? 36.733 -10.874 -45.189 1.00 86.88 269 HIS A O 1
ATOM 2184 N N . ILE A 1 270 ? 36.239 -11.628 -43.125 1.00 88.69 270 ILE A N 1
ATOM 2185 C CA . ILE A 1 270 ? 35.527 -10.435 -42.667 1.00 88.69 270 ILE A CA 1
ATOM 2186 C C . ILE A 1 270 ? 36.278 -9.922 -41.442 1.00 88.69 270 ILE A C 1
ATOM 2188 O O . ILE A 1 270 ? 36.621 -10.712 -40.558 1.00 88.69 270 ILE A O 1
ATOM 2192 N N . GLY A 1 271 ? 36.580 -8.628 -41.410 1.00 88.81 271 GLY A N 1
ATOM 2193 C CA . GLY A 1 271 ? 37.332 -8.029 -40.313 1.00 88.81 271 GLY A CA 1
ATOM 2194 C C . GLY A 1 271 ? 37.276 -6.509 -40.305 1.00 88.81 271 GLY A C 1
ATOM 2195 O O . GLY A 1 271 ? 36.609 -5.891 -41.132 1.00 88.81 271 GLY A O 1
ATOM 2196 N N . LEU A 1 272 ? 37.999 -5.899 -39.372 1.00 87.25 272 LEU A N 1
ATOM 2197 C CA . LEU A 1 272 ? 38.120 -4.446 -39.237 1.00 87.25 272 LEU A CA 1
ATOM 2198 C C . LEU A 1 272 ? 39.525 -4.015 -39.648 1.00 87.25 272 LEU A C 1
ATOM 2200 O O . LEU A 1 272 ? 40.492 -4.557 -39.131 1.00 87.25 272 LEU A O 1
ATOM 2204 N N . ALA A 1 273 ? 39.676 -3.033 -40.533 1.00 85.88 273 ALA A N 1
ATOM 2205 C CA . ALA A 1 273 ? 41.005 -2.518 -40.872 1.00 85.88 273 ALA A CA 1
ATOM 2206 C C . ALA A 1 273 ? 41.050 -1.000 -40.809 1.00 85.88 273 ALA A C 1
ATOM 2208 O O . ALA A 1 273 ? 40.033 -0.342 -40.972 1.00 85.88 273 ALA A O 1
ATOM 2209 N N . THR A 1 274 ? 42.231 -0.419 -40.595 1.00 86.44 274 THR A N 1
ATOM 2210 C CA . THR A 1 274 ? 42.397 1.040 -40.621 1.00 86.44 274 THR A CA 1
ATOM 2211 C C . THR A 1 274 ? 42.292 1.556 -42.048 1.00 86.44 274 THR A C 1
ATOM 2213 O O . THR A 1 274 ? 42.454 0.806 -43.010 1.00 86.44 274 THR A O 1
ATOM 2216 N N . ARG A 1 275 ? 42.071 2.866 -42.218 1.00 84.06 275 ARG A N 1
ATOM 2217 C CA . ARG A 1 275 ? 42.111 3.516 -43.544 1.00 84.06 275 ARG A CA 1
ATOM 2218 C C . ARG A 1 275 ? 43.450 3.298 -44.270 1.00 84.06 275 ARG A C 1
ATOM 2220 O O . ARG A 1 275 ? 43.482 3.270 -45.498 1.00 84.06 275 ARG A O 1
ATOM 2227 N N . GLU A 1 276 ? 44.530 3.118 -43.520 1.00 85.69 276 GLU A N 1
ATOM 2228 C CA . GLU A 1 276 ? 45.900 3.006 -44.028 1.00 85.69 276 GLU A CA 1
ATOM 2229 C C . GLU A 1 276 ? 46.264 1.592 -44.501 1.00 85.69 276 GLU A C 1
ATOM 2231 O O . GLU A 1 276 ? 47.252 1.422 -45.211 1.00 85.69 276 GLU A O 1
ATOM 2236 N N . THR A 1 277 ? 45.464 0.568 -44.178 1.00 82.81 277 THR A N 1
ATOM 2237 C CA . THR A 1 277 ? 45.750 -0.805 -44.621 1.00 82.81 277 THR A CA 1
ATOM 2238 C C . THR A 1 277 ? 45.739 -0.905 -46.164 1.00 82.81 277 THR A C 1
ATOM 2240 O O . THR A 1 277 ? 44.846 -0.367 -46.819 1.00 82.81 277 THR A O 1
ATOM 2243 N N . PRO A 1 278 ? 46.699 -1.572 -46.815 1.00 87.25 278 PRO A N 1
ATOM 2244 C CA . PRO A 1 278 ? 46.651 -1.726 -48.270 1.00 87.25 278 PRO A CA 1
ATOM 2245 C C . PRO A 1 278 ? 45.516 -2.664 -48.722 1.00 87.25 278 PRO A C 1
ATOM 2247 O O . PRO A 1 278 ? 45.318 -3.731 -48.147 1.00 87.25 278 PRO A O 1
ATOM 2250 N N . LEU A 1 279 ? 44.804 -2.321 -49.803 1.00 83.69 279 LEU A N 1
ATOM 2251 C CA . LEU A 1 279 ? 43.667 -3.112 -50.319 1.00 83.69 279 LEU A CA 1
ATOM 2252 C C . LEU A 1 279 ? 44.069 -4.414 -51.038 1.00 83.69 279 LEU A C 1
ATOM 2254 O O . LEU A 1 279 ? 43.226 -5.272 -51.304 1.00 83.69 279 LEU A O 1
ATOM 2258 N N . THR A 1 280 ? 45.343 -4.547 -51.404 1.00 79.88 280 THR A N 1
ATOM 2259 C CA . THR A 1 280 ? 45.893 -5.696 -52.144 1.00 79.88 280 THR A CA 1
ATOM 2260 C C . THR A 1 280 ? 46.700 -6.651 -51.268 1.00 79.88 280 THR A C 1
ATOM 2262 O O . THR A 1 280 ? 47.171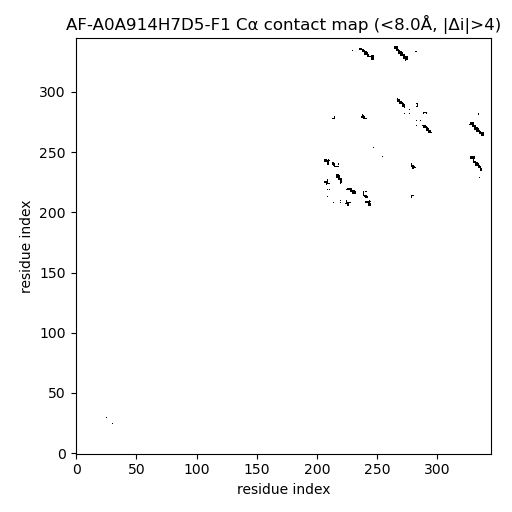 -7.674 -51.763 1.00 79.88 280 THR A O 1
ATOM 2265 N N . THR A 1 281 ? 46.884 -6.320 -49.989 1.00 71.38 281 THR A N 1
ATOM 2266 C CA . THR A 1 281 ? 47.669 -7.113 -49.039 1.00 71.38 281 THR A CA 1
ATOM 2267 C C . THR A 1 281 ? 46.742 -7.987 -48.200 1.00 71.38 281 THR A C 1
ATOM 2269 O O . THR A 1 281 ? 45.602 -7.622 -47.918 1.00 71.38 281 THR A O 1
ATOM 2272 N N . TRP A 1 282 ? 47.220 -9.173 -47.822 1.00 63.69 282 TRP A N 1
ATOM 2273 C CA . TRP A 1 282 ? 46.492 -10.075 -46.934 1.00 63.69 282 TRP A CA 1
ATOM 2274 C C . TRP A 1 282 ? 46.296 -9.418 -45.566 1.00 63.69 282 TRP A C 1
ATOM 2276 O O . TRP A 1 282 ? 47.280 -9.098 -44.901 1.00 63.69 282 TRP A O 1
ATOM 2286 N N . LEU A 1 283 ? 45.040 -9.280 -45.126 1.00 57.53 283 LEU A N 1
ATOM 2287 C CA . LEU A 1 283 ? 44.713 -8.690 -43.822 1.00 57.53 283 LEU A CA 1
ATOM 2288 C C . LEU A 1 283 ? 45.386 -9.434 -42.655 1.00 57.53 283 LEU A C 1
ATOM 2290 O O . LEU A 1 283 ? 45.836 -8.796 -41.716 1.00 57.53 283 LEU A O 1
ATOM 2294 N N . SER A 1 284 ? 45.566 -10.756 -42.769 1.00 52.84 284 SER A N 1
ATOM 2295 C CA . SER A 1 284 ? 46.245 -11.599 -41.767 1.00 52.84 284 SER A CA 1
ATOM 2296 C C . SER A 1 284 ? 47.738 -11.289 -41.558 1.00 52.84 284 SER A C 1
ATOM 2298 O O . SER A 1 284 ? 48.315 -11.800 -40.603 1.00 52.84 284 SER A O 1
ATOM 2300 N N . ILE A 1 285 ? 48.386 -10.518 -42.440 1.00 53.03 285 ILE A N 1
ATOM 2301 C CA . ILE A 1 285 ? 49.816 -10.164 -42.315 1.00 53.03 285 ILE A CA 1
ATOM 2302 C C . ILE A 1 285 ? 49.984 -8.775 -41.670 1.00 53.03 285 ILE A C 1
ATOM 2304 O O . ILE A 1 285 ? 51.076 -8.406 -41.245 1.00 53.03 285 ILE A O 1
ATOM 2308 N N . CYS A 1 286 ? 48.905 -7.998 -41.552 1.00 52.97 286 CYS A N 1
ATOM 2309 C CA . CYS A 1 286 ? 48.927 -6.728 -40.844 1.00 52.97 286 CYS A CA 1
ATOM 2310 C C . CYS A 1 286 ? 48.669 -6.986 -39.356 1.00 52.97 286 CYS A C 1
ATOM 2312 O O . CYS A 1 286 ? 47.610 -7.480 -38.986 1.00 52.97 286 CYS A O 1
ATOM 2314 N N . SER A 1 287 ? 49.619 -6.615 -38.497 1.00 47.94 287 SER A N 1
ATOM 2315 C CA . SER A 1 287 ? 49.584 -6.796 -37.035 1.00 47.94 287 SER A CA 1
ATOM 2316 C C . SER A 1 287 ? 48.466 -6.031 -36.301 1.00 47.94 287 SER A C 1
ATOM 2318 O O . SER A 1 287 ? 48.483 -5.951 -35.077 1.00 47.94 287 SER A O 1
ATOM 2320 N N . SER A 1 288 ? 47.513 -5.448 -37.030 1.00 54.44 288 SER A N 1
ATOM 2321 C CA . SER A 1 288 ? 46.478 -4.538 -36.534 1.00 54.44 288 SER A CA 1
ATOM 2322 C C . SER A 1 288 ? 45.054 -4.915 -36.966 1.00 54.44 288 SER A C 1
ATOM 2324 O O . SER A 1 288 ? 44.171 -4.060 -36.919 1.00 54.44 288 SER A O 1
ATOM 2326 N N . VAL A 1 289 ? 44.819 -6.155 -37.421 1.00 58.84 289 VAL A N 1
ATOM 2327 C CA . VAL A 1 289 ? 43.522 -6.582 -37.972 1.00 58.84 289 VAL A CA 1
ATOM 2328 C C . VAL A 1 289 ? 43.048 -7.904 -37.363 1.00 58.84 289 VAL A C 1
ATOM 2330 O O . VAL A 1 289 ? 43.715 -8.928 -37.499 1.00 58.84 289 VAL A O 1
ATOM 2333 N N . ASP A 1 290 ? 41.847 -7.889 -36.779 1.00 59.09 290 ASP A N 1
ATOM 2334 C CA . ASP A 1 290 ? 41.116 -9.091 -36.371 1.00 59.09 290 ASP A CA 1
ATOM 2335 C C . ASP A 1 290 ? 40.309 -9.632 -37.559 1.00 59.09 290 ASP A C 1
ATOM 2337 O O . ASP A 1 290 ? 39.526 -8.905 -38.179 1.00 59.09 290 ASP A O 1
ATOM 2341 N N . VAL A 1 291 ? 40.512 -10.908 -37.902 1.00 66.81 291 VAL A N 1
ATOM 2342 C CA . VAL A 1 291 ? 39.892 -11.547 -39.071 1.00 66.81 291 VAL A CA 1
ATOM 2343 C C . VAL A 1 291 ? 39.184 -12.834 -38.678 1.00 66.81 291 VAL A C 1
ATOM 2345 O O . VAL A 1 291 ? 39.804 -13.759 -38.156 1.00 66.81 291 VAL A O 1
ATOM 2348 N N . LEU A 1 292 ? 37.912 -12.949 -39.055 1.00 69.25 292 LEU A N 1
ATOM 2349 C CA . LEU A 1 292 ? 37.207 -14.226 -39.075 1.00 69.25 292 LEU A CA 1
ATOM 2350 C C . LEU A 1 292 ? 37.377 -14.868 -40.454 1.00 69.25 292 LEU A C 1
ATOM 2352 O O . LEU A 1 292 ? 37.021 -14.282 -41.479 1.00 69.25 292 LEU A O 1
ATOM 2356 N N . SER A 1 293 ? 37.940 -16.078 -40.493 1.00 69.81 293 SER A N 1
ATOM 2357 C CA . SER A 1 293 ? 38.064 -16.861 -41.725 1.00 69.81 293 SER A CA 1
ATOM 2358 C C . SER A 1 293 ? 36.944 -17.887 -41.794 1.00 69.81 293 SER A C 1
ATOM 2360 O O . SER A 1 293 ? 36.833 -18.763 -40.937 1.00 69.81 293 SER A O 1
ATOM 2362 N N . SER A 1 294 ? 36.120 -17.818 -42.837 1.00 65.06 294 SER A N 1
ATOM 2363 C CA . SER A 1 294 ? 35.126 -18.861 -43.071 1.00 65.06 294 SER A CA 1
ATOM 2364 C C . SER A 1 294 ? 35.804 -20.082 -43.714 1.00 65.06 294 SER A C 1
ATOM 2366 O O . SER A 1 294 ? 35.944 -20.171 -44.936 1.00 65.06 294 SER A O 1
ATOM 2368 N N . LYS A 1 295 ? 36.210 -21.075 -42.919 1.00 58.31 295 LYS A N 1
ATOM 2369 C CA . LYS A 1 295 ? 36.413 -22.441 -43.430 1.00 58.31 295 LYS A CA 1
ATOM 2370 C C . LYS A 1 295 ? 35.070 -23.154 -43.360 1.00 58.31 295 LYS A C 1
ATOM 2372 O O . LYS A 1 295 ? 34.619 -23.521 -42.288 1.00 58.31 295 LYS A O 1
ATOM 2377 N N . VAL A 1 296 ? 34.410 -23.301 -44.506 1.00 50.38 296 VAL A N 1
ATOM 2378 C CA . VAL A 1 296 ? 33.274 -24.224 -44.604 1.00 50.38 296 VAL A CA 1
ATOM 2379 C C . VAL A 1 296 ? 33.889 -25.554 -45.008 1.00 50.38 296 VAL A C 1
ATOM 2381 O O . VAL A 1 296 ? 34.293 -25.724 -46.160 1.00 50.38 296 VAL A O 1
ATOM 2384 N N . GLU A 1 297 ? 34.044 -26.459 -44.045 1.00 47.16 297 GLU A N 1
ATOM 2385 C CA . GLU A 1 297 ? 34.139 -27.878 -44.375 1.00 47.16 297 GLU A CA 1
ATOM 2386 C C . GLU A 1 297 ? 32.836 -28.280 -45.070 1.00 47.16 297 GLU A C 1
ATOM 2388 O O . GLU A 1 297 ? 31.765 -27.755 -44.762 1.00 47.16 297 GLU A O 1
ATOM 2393 N N . ARG A 1 298 ? 32.949 -29.127 -46.097 1.00 40.12 298 ARG A N 1
ATOM 2394 C CA . ARG A 1 298 ? 31.831 -29.535 -46.963 1.00 40.12 298 ARG A CA 1
ATOM 2395 C C . ARG A 1 298 ? 30.603 -29.920 -46.123 1.00 40.12 298 ARG A C 1
ATOM 2397 O O . ARG A 1 298 ? 30.781 -30.482 -45.046 1.00 40.12 298 ARG A O 1
ATOM 2404 N N . PRO A 1 299 ? 29.375 -29.661 -46.605 1.00 35.31 299 PRO A N 1
ATOM 2405 C CA . PRO A 1 299 ? 28.181 -29.746 -45.780 1.00 35.31 299 PRO A CA 1
ATOM 2406 C C . PRO A 1 299 ? 27.892 -31.201 -45.397 1.00 35.31 299 PRO A C 1
ATOM 2408 O O . PRO A 1 299 ? 27.225 -31.932 -46.123 1.00 35.31 299 PRO A O 1
ATOM 2411 N N . HI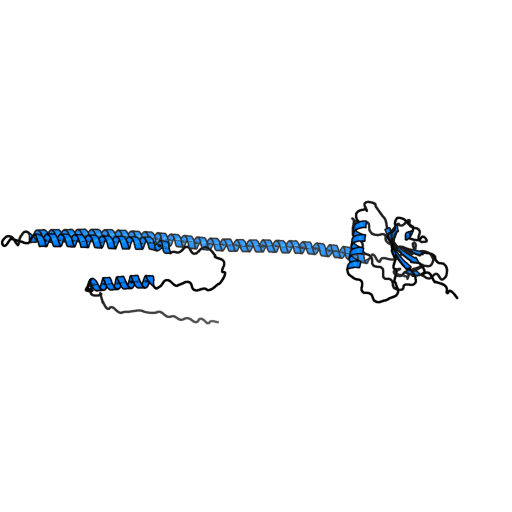S A 1 300 ? 28.361 -31.608 -44.223 1.00 34.88 300 HIS A N 1
ATOM 2412 C CA . HIS A 1 300 ? 27.630 -32.549 -43.396 1.00 34.88 300 HIS A CA 1
ATOM 2413 C C . HIS A 1 300 ? 26.867 -31.721 -42.370 1.00 34.88 300 HIS A C 1
ATOM 2415 O O . HIS A 1 300 ? 27.432 -30.872 -41.686 1.00 34.88 300 HIS A O 1
ATOM 2421 N N . LEU A 1 301 ? 25.553 -31.922 -42.349 1.00 41.91 301 LEU A N 1
ATOM 2422 C CA . LEU A 1 301 ? 24.593 -31.219 -41.514 1.00 41.91 301 LEU A CA 1
ATOM 2423 C C . LEU A 1 301 ? 24.914 -31.468 -40.026 1.00 41.91 301 LEU A C 1
ATOM 2425 O O . LEU A 1 301 ? 24.409 -32.414 -39.430 1.00 41.91 301 LEU A O 1
ATOM 2429 N N . ALA A 1 302 ? 25.771 -30.643 -39.430 1.00 38.28 302 ALA A N 1
ATOM 2430 C CA . ALA A 1 302 ? 26.029 -30.642 -37.996 1.00 38.28 302 ALA A CA 1
ATOM 2431 C C . ALA A 1 302 ? 25.406 -29.384 -37.382 1.00 38.28 302 ALA A C 1
ATOM 2433 O O . ALA A 1 302 ? 25.705 -28.260 -37.785 1.00 38.28 302 ALA A O 1
ATOM 2434 N N . LYS A 1 303 ? 24.503 -29.582 -36.416 1.00 40.38 303 LYS A N 1
ATOM 2435 C CA . LYS A 1 303 ? 23.977 -28.509 -35.567 1.00 40.38 303 LYS A CA 1
ATOM 2436 C C . LYS A 1 303 ? 25.111 -27.999 -34.677 1.00 40.38 303 LYS A C 1
ATOM 2438 O O . LYS A 1 303 ? 25.693 -28.788 -33.936 1.00 40.38 303 LYS A O 1
ATOM 2443 N N . ALA A 1 304 ? 25.384 -26.698 -34.735 1.00 36.72 304 ALA A N 1
ATOM 2444 C CA . ALA A 1 304 ? 26.255 -26.028 -33.776 1.00 36.72 304 ALA A CA 1
ATOM 2445 C C . ALA A 1 304 ? 25.693 -26.205 -32.356 1.00 36.72 304 ALA A C 1
ATOM 2447 O O . ALA A 1 304 ? 24.479 -26.110 -32.145 1.00 36.72 304 ALA A O 1
ATOM 2448 N N . THR A 1 305 ? 26.567 -26.495 -31.393 1.00 46.75 305 THR A N 1
ATOM 2449 C CA . THR A 1 305 ? 26.179 -26.665 -29.984 1.00 46.75 305 THR A CA 1
ATOM 2450 C C . THR A 1 305 ? 26.447 -25.375 -29.211 1.00 46.75 305 THR A C 1
ATOM 2452 O O . THR A 1 305 ? 27.278 -24.563 -29.612 1.00 46.75 305 THR A O 1
ATOM 2455 N N . SER A 1 306 ? 25.763 -25.161 -28.079 1.00 42.09 306 SER A N 1
ATOM 2456 C CA . SER A 1 306 ? 25.900 -23.926 -27.284 1.00 42.09 306 SER A CA 1
ATOM 2457 C C . SER A 1 306 ? 27.315 -23.687 -26.725 1.00 42.09 306 SER A C 1
ATOM 2459 O O . SER A 1 306 ? 27.605 -22.588 -26.257 1.00 42.09 306 SER A O 1
ATOM 2461 N N . SER A 1 307 ? 28.201 -24.687 -26.800 1.00 39.19 307 SER A N 1
ATOM 2462 C CA . SER A 1 307 ? 29.623 -24.581 -26.454 1.00 39.19 307 SER A CA 1
ATOM 2463 C C . SER A 1 307 ? 30.384 -23.639 -27.395 1.00 39.19 307 SER A C 1
ATOM 2465 O O . SER A 1 307 ? 31.259 -22.904 -26.944 1.00 39.19 307 SER A O 1
ATOM 2467 N N . ASP A 1 308 ? 30.019 -23.595 -28.679 1.00 43.38 308 ASP A N 1
ATOM 2468 C CA . ASP A 1 308 ? 30.722 -22.780 -29.680 1.00 43.38 308 ASP A CA 1
ATOM 2469 C C . ASP A 1 308 ? 30.435 -21.279 -29.487 1.00 43.38 308 ASP A C 1
ATOM 2471 O O . ASP A 1 308 ? 31.311 -20.432 -29.664 1.00 43.38 308 ASP A O 1
ATOM 2475 N N . ALA A 1 309 ? 29.227 -20.940 -29.025 1.00 41.47 309 ALA A N 1
ATOM 2476 C CA . ALA A 1 309 ? 28.833 -19.568 -28.705 1.00 41.47 309 ALA A CA 1
ATOM 2477 C C . ALA A 1 309 ? 29.561 -19.016 -27.463 1.00 41.47 309 ALA A C 1
ATOM 2479 O O . ALA A 1 309 ? 29.913 -17.837 -27.420 1.00 41.47 309 ALA A O 1
ATOM 2480 N N . ALA A 1 310 ? 29.841 -19.868 -26.471 1.00 40.66 310 ALA A N 1
ATOM 2481 C CA . ALA A 1 310 ? 30.555 -19.477 -25.256 1.00 40.66 310 ALA A CA 1
ATOM 2482 C C . ALA A 1 310 ? 32.043 -19.177 -25.519 1.00 40.66 310 ALA A C 1
ATOM 2484 O O . ALA A 1 310 ? 32.583 -18.215 -24.970 1.00 40.66 310 ALA A O 1
ATOM 2485 N N . SER A 1 311 ? 32.695 -19.939 -26.405 1.00 45.09 311 SER A N 1
ATOM 2486 C CA . SER A 1 311 ? 34.085 -19.682 -26.811 1.00 45.09 311 SER A CA 1
ATOM 2487 C C . SER A 1 311 ? 34.232 -18.389 -27.617 1.00 45.09 311 SER A C 1
ATOM 2489 O O . SER A 1 311 ? 35.207 -17.660 -27.435 1.00 45.09 311 SER A O 1
ATOM 2491 N N . ILE A 1 312 ? 33.241 -18.054 -28.450 1.00 46.44 312 ILE A N 1
ATOM 2492 C CA . ILE A 1 312 ? 33.196 -16.774 -29.174 1.00 46.44 312 ILE A CA 1
ATOM 2493 C C . ILE A 1 312 ? 33.011 -15.605 -28.192 1.00 46.44 312 ILE A C 1
ATOM 2495 O O . ILE A 1 312 ? 33.680 -14.579 -28.320 1.00 46.44 312 ILE A O 1
ATOM 2499 N N . TRP A 1 313 ? 32.172 -15.773 -27.164 1.00 47.56 313 TRP A N 1
ATOM 2500 C CA . TRP A 1 313 ? 31.939 -14.748 -26.142 1.00 47.56 313 TRP A CA 1
ATOM 2501 C C . TRP A 1 313 ? 33.164 -14.508 -25.237 1.00 47.56 313 TRP A C 1
ATOM 2503 O O . TRP A 1 313 ? 33.501 -13.363 -24.934 1.00 47.56 313 TRP A O 1
ATOM 2513 N N . GLN A 1 314 ? 33.895 -15.563 -24.856 1.00 44.62 314 GLN A N 1
ATOM 2514 C CA . GLN A 1 314 ? 35.146 -15.431 -24.093 1.00 44.62 314 GLN A CA 1
ATOM 2515 C C . GLN A 1 314 ? 36.271 -14.759 -24.895 1.00 44.62 314 GLN A C 1
ATOM 2517 O O . GLN A 1 314 ? 37.017 -13.954 -24.334 1.00 44.62 314 GLN A O 1
ATOM 2522 N N . LEU A 1 315 ? 36.373 -15.035 -26.201 1.00 44.09 315 LEU A N 1
ATOM 2523 C CA . LEU A 1 315 ? 37.354 -14.385 -27.075 1.00 44.09 315 LEU A CA 1
ATOM 2524 C C . LEU A 1 315 ? 37.070 -12.877 -27.214 1.00 44.09 315 LEU A C 1
ATOM 2526 O O . LEU A 1 315 ? 37.995 -12.069 -27.162 1.00 44.09 315 LEU A O 1
ATOM 2530 N N . ALA A 1 316 ? 35.791 -12.495 -27.304 1.00 42.06 316 ALA A N 1
ATOM 2531 C CA . ALA A 1 316 ? 35.369 -11.096 -27.366 1.00 42.06 316 ALA A CA 1
ATOM 2532 C C . ALA A 1 316 ? 35.690 -10.327 -26.068 1.00 42.06 316 ALA A C 1
ATOM 2534 O O . ALA A 1 316 ? 36.253 -9.233 -26.118 1.00 42.06 316 ALA A O 1
ATOM 2535 N N . ASN A 1 317 ? 35.431 -10.927 -24.901 1.00 42.94 317 ASN A N 1
ATOM 2536 C CA . ASN A 1 317 ? 35.703 -10.288 -23.608 1.00 42.94 317 ASN A CA 1
ATOM 2537 C C . ASN A 1 317 ? 37.199 -10.133 -23.299 1.00 42.94 317 ASN A C 1
ATOM 2539 O O . ASN A 1 317 ? 37.592 -9.157 -22.660 1.00 42.94 317 ASN A O 1
ATOM 2543 N N . SER A 1 318 ? 38.047 -11.050 -23.776 1.00 42.72 318 SER A N 1
ATOM 2544 C CA . SER A 1 318 ? 39.502 -10.934 -23.607 1.00 42.72 318 SER A CA 1
ATOM 2545 C C . SER A 1 318 ? 40.115 -9.801 -24.442 1.00 42.72 318 SER A C 1
ATOM 2547 O O . SER A 1 318 ? 41.177 -9.296 -24.071 1.00 42.72 318 SER A O 1
ATOM 2549 N N . SER A 1 319 ? 39.476 -9.390 -25.543 1.00 45.12 319 SER A N 1
ATOM 2550 C CA . SER A 1 319 ? 39.942 -8.269 -26.375 1.00 45.12 319 SER A CA 1
ATOM 2551 C C . SER A 1 319 ? 39.531 -6.900 -25.819 1.00 45.12 319 SER A C 1
ATOM 2553 O O . SER A 1 319 ? 40.285 -5.938 -25.963 1.00 45.12 319 SER A O 1
ATOM 2555 N N . SER A 1 320 ? 38.393 -6.792 -25.120 1.00 44.62 320 SER A N 1
ATOM 2556 C CA . SER A 1 320 ? 37.913 -5.511 -24.568 1.00 44.62 320 SER A CA 1
ATOM 2557 C C . SER A 1 320 ? 38.769 -4.943 -23.427 1.00 44.62 320 SER A C 1
ATOM 2559 O O . SER A 1 320 ? 38.796 -3.730 -23.251 1.00 44.62 320 SER A O 1
ATOM 2561 N N . GLN A 1 321 ? 39.519 -5.764 -22.681 1.00 42.84 321 GLN A N 1
ATOM 2562 C CA . GLN A 1 321 ? 40.343 -5.291 -21.552 1.00 42.84 321 GLN A CA 1
ATOM 2563 C C . GLN A 1 321 ? 41.640 -4.557 -21.953 1.00 42.84 321 GLN A C 1
ATOM 2565 O O . GLN A 1 321 ? 42.387 -4.125 -21.077 1.00 42.84 321 GLN A O 1
ATOM 2570 N N . LYS A 1 322 ? 41.937 -4.404 -23.252 1.00 43.75 322 LYS A N 1
ATOM 2571 C CA . LYS A 1 322 ? 43.239 -3.895 -23.729 1.00 43.75 322 LYS A CA 1
ATOM 2572 C C . LYS A 1 322 ? 43.184 -2.636 -24.604 1.00 43.75 322 LYS A C 1
ATOM 2574 O O . LYS A 1 322 ? 44.199 -2.292 -25.207 1.00 43.75 322 LYS A O 1
ATOM 2579 N N . MET A 1 323 ? 42.041 -1.953 -24.710 1.00 39.44 323 MET A N 1
ATOM 2580 C CA . MET A 1 323 ? 41.807 -0.962 -25.774 1.00 39.44 323 MET A CA 1
ATOM 2581 C C . MET A 1 323 ? 41.546 0.471 -25.278 1.00 39.44 323 MET A C 1
ATOM 2583 O O . MET A 1 323 ? 40.429 0.963 -25.375 1.00 39.44 323 MET A O 1
ATOM 2587 N N . ASP A 1 324 ? 42.607 1.170 -24.853 1.00 36.28 324 ASP A N 1
ATOM 2588 C CA . ASP A 1 324 ? 42.609 2.627 -24.575 1.00 36.28 324 ASP A CA 1
ATOM 2589 C C . ASP A 1 324 ? 43.248 3.474 -25.704 1.00 36.28 324 ASP A C 1
ATOM 2591 O O . ASP A 1 324 ? 43.611 4.635 -25.516 1.00 36.28 324 ASP A O 1
ATOM 2595 N N . ALA A 1 325 ? 43.393 2.929 -26.918 1.00 42.06 325 ALA A N 1
ATOM 2596 C CA . ALA A 1 325 ? 43.960 3.660 -28.055 1.00 42.06 325 ALA A CA 1
ATOM 2597 C C . ALA A 1 325 ? 42.907 3.989 -29.127 1.00 42.06 325 ALA A C 1
ATOM 2599 O O . ALA A 1 325 ? 42.109 3.151 -29.539 1.00 42.06 325 ALA A O 1
ATOM 2600 N N . VAL A 1 326 ? 42.933 5.239 -29.594 1.00 36.69 326 VAL A N 1
ATOM 2601 C CA . VAL A 1 326 ? 42.013 5.836 -30.574 1.00 36.69 326 VAL A CA 1
ATOM 2602 C C . VAL A 1 326 ? 42.199 5.217 -31.964 1.00 36.69 326 VAL A C 1
ATOM 2604 O O . VAL A 1 326 ? 43.214 5.467 -32.611 1.00 36.69 326 VAL A O 1
ATOM 2607 N N . TRP A 1 327 ? 41.183 4.528 -32.499 1.00 38.09 327 TRP A N 1
ATOM 2608 C CA . TRP A 1 327 ? 41.226 3.987 -33.868 1.00 38.09 327 TRP A CA 1
ATOM 2609 C C . TRP A 1 327 ? 40.110 4.517 -34.789 1.00 38.09 327 TRP A C 1
ATOM 2611 O O . TRP A 1 327 ? 39.057 4.983 -34.355 1.00 38.09 327 TRP A O 1
ATOM 2621 N N . LYS A 1 328 ? 40.388 4.509 -36.102 1.00 40.88 328 LYS A N 1
ATOM 2622 C CA . LYS A 1 328 ? 39.451 4.745 -37.218 1.00 40.88 328 LYS A CA 1
ATOM 2623 C C . LYS A 1 328 ? 39.464 3.478 -38.081 1.00 40.88 328 LYS A C 1
ATOM 2625 O O . LYS A 1 328 ? 40.346 3.353 -38.932 1.00 40.88 328 LYS A O 1
ATOM 2630 N N . LEU A 1 329 ? 38.547 2.542 -37.845 1.00 40.84 329 LEU A N 1
ATOM 2631 C CA . LEU A 1 329 ? 38.521 1.257 -38.554 1.00 40.84 329 LEU A CA 1
ATOM 2632 C C . LEU A 1 329 ? 37.251 1.133 -39.416 1.00 40.84 329 LEU A C 1
ATOM 2634 O O . LEU A 1 329 ? 36.159 1.068 -38.858 1.00 40.84 329 LEU A O 1
ATOM 2638 N N . PRO A 1 330 ? 37.344 1.151 -40.756 1.00 48.81 330 PRO A N 1
ATOM 2639 C CA . PRO A 1 330 ? 36.320 0.581 -41.635 1.00 48.81 330 PRO A CA 1
ATOM 2640 C C . PRO A 1 330 ? 36.255 -0.957 -41.573 1.00 48.81 330 PRO A C 1
ATOM 2642 O O . PRO A 1 330 ? 37.252 -1.632 -41.301 1.00 48.81 330 PRO A O 1
ATOM 2645 N N . ILE A 1 331 ? 35.090 -1.517 -41.910 1.00 53.72 331 ILE A N 1
ATOM 2646 C CA . ILE A 1 331 ? 34.916 -2.963 -42.116 1.00 53.72 331 ILE A CA 1
ATOM 2647 C C . ILE A 1 331 ? 35.588 -3.339 -43.438 1.00 53.72 331 ILE A C 1
ATOM 2649 O O . ILE A 1 331 ? 35.426 -2.640 -44.437 1.00 53.72 331 ILE A O 1
ATOM 2653 N N . CYS A 1 332 ? 36.349 -4.429 -43.448 1.00 58.28 332 CYS A N 1
ATOM 2654 C CA . CYS A 1 332 ? 37.041 -4.963 -44.612 1.00 58.28 332 CYS A CA 1
ATOM 2655 C C . CYS A 1 332 ? 36.601 -6.396 -44.911 1.00 58.28 332 CYS A C 1
ATOM 2657 O O . CYS A 1 332 ? 36.614 -7.262 -44.036 1.00 58.28 332 CYS A O 1
ATOM 2659 N N . LEU A 1 333 ? 36.289 -6.656 -46.178 1.00 60.88 333 LEU A N 1
ATOM 2660 C CA . LEU A 1 333 ? 36.021 -7.993 -46.702 1.00 60.88 333 LEU A CA 1
ATOM 2661 C C . LEU A 1 333 ? 37.168 -8.402 -47.627 1.00 60.88 333 LEU A C 1
ATOM 2663 O O . LEU A 1 333 ? 37.386 -7.708 -48.617 1.00 60.88 333 LEU A O 1
ATOM 2667 N N . SER A 1 334 ? 37.867 -9.509 -47.354 1.00 64.88 334 SER A N 1
ATOM 2668 C CA . SER A 1 334 ? 38.892 -10.068 -48.251 1.00 64.88 334 SER A CA 1
ATOM 2669 C C . SER A 1 334 ? 38.515 -11.438 -48.803 1.00 64.88 334 SER A C 1
ATOM 2671 O O . SER A 1 334 ? 38.168 -12.347 -48.053 1.00 64.88 334 SER A O 1
ATOM 2673 N N . ILE A 1 335 ? 38.668 -11.630 -50.112 1.00 57.12 335 ILE A N 1
ATOM 2674 C CA . ILE A 1 335 ? 38.370 -12.902 -50.789 1.00 57.12 335 ILE A CA 1
ATOM 2675 C C . ILE A 1 335 ? 39.681 -13.553 -51.258 1.00 57.12 335 ILE A C 1
ATOM 2677 O O . ILE A 1 335 ? 40.514 -12.898 -51.890 1.00 57.12 335 ILE A O 1
ATOM 2681 N N . LEU A 1 336 ? 39.867 -14.839 -50.944 1.00 46.06 336 LEU A N 1
ATOM 2682 C CA . LEU A 1 336 ? 40.944 -15.702 -51.439 1.00 46.06 336 LEU A CA 1
ATOM 2683 C C . LEU A 1 336 ? 40.364 -16.824 -52.309 1.00 46.06 336 LEU A C 1
ATOM 2685 O O . LEU A 1 336 ? 39.410 -17.466 -51.885 1.00 46.06 336 LEU A O 1
ATOM 2689 N N . PRO A 1 337 ? 40.965 -17.171 -53.452 1.00 40.91 337 PRO A N 1
ATOM 2690 C CA . PRO A 1 337 ? 40.619 -18.403 -54.156 1.00 40.91 337 PRO A CA 1
ATOM 2691 C C . PRO A 1 337 ? 41.145 -19.651 -53.415 1.00 40.91 337 PRO A C 1
ATOM 2693 O O . PRO A 1 337 ? 42.233 -19.637 -52.838 1.00 40.91 337 PRO A O 1
ATOM 2696 N N . LEU A 1 338 ? 40.371 -20.744 -53.439 1.00 37.56 338 LEU A N 1
ATOM 2697 C CA . LEU A 1 338 ? 40.704 -22.032 -52.810 1.00 37.56 338 LEU A CA 1
ATOM 2698 C C . LEU A 1 338 ? 41.798 -22.778 -53.604 1.00 37.56 338 LEU A C 1
ATOM 2700 O O . LEU A 1 338 ? 41.821 -22.754 -54.835 1.00 37.56 338 LEU A O 1
ATOM 2704 N N . ASN A 1 339 ? 42.695 -23.472 -52.893 1.00 38.00 339 ASN A N 1
ATOM 2705 C CA . ASN A 1 339 ? 43.700 -24.356 -53.487 1.00 38.00 339 ASN A CA 1
ATOM 2706 C C . ASN A 1 339 ? 43.025 -25.447 -54.337 1.00 38.00 339 ASN A C 1
ATOM 2708 O O . ASN A 1 339 ? 42.390 -26.351 -53.799 1.00 38.00 339 ASN A O 1
ATOM 2712 N N . CYS A 1 340 ? 43.208 -25.396 -55.656 1.00 32.88 340 CYS A N 1
ATOM 2713 C CA . CYS A 1 340 ? 42.967 -26.546 -56.520 1.00 32.88 340 CYS A CA 1
ATOM 2714 C C . CYS A 1 340 ? 44.136 -27.527 -56.347 1.00 32.88 340 CYS A C 1
ATOM 2716 O O . CYS A 1 340 ? 45.262 -27.217 -56.739 1.00 32.88 340 CYS A O 1
ATOM 2718 N N . PHE A 1 341 ? 43.876 -28.694 -55.754 1.00 30.89 341 PHE A N 1
ATOM 2719 C CA . PHE A 1 341 ? 44.725 -29.868 -55.948 1.00 30.89 341 PHE A CA 1
ATOM 2720 C C . PHE A 1 341 ? 44.633 -30.271 -57.425 1.00 30.89 341 PHE A C 1
ATOM 2722 O O . PHE A 1 341 ? 43.538 -30.454 -57.955 1.00 30.89 341 PHE A O 1
ATOM 2729 N N . HIS A 1 342 ? 45.777 -30.376 -58.097 1.00 28.23 342 HIS A N 1
ATOM 2730 C CA . HIS A 1 342 ? 45.871 -31.038 -59.397 1.00 28.23 342 HIS A CA 1
ATOM 2731 C C . HIS A 1 342 ? 46.042 -32.552 -59.206 1.00 28.23 342 HIS A C 1
ATOM 2733 O O . HIS A 1 342 ? 46.557 -32.975 -58.167 1.00 28.23 342 HIS A O 1
ATOM 2739 N N . PRO A 1 343 ? 45.589 -33.365 -60.176 1.00 31.78 343 PRO A N 1
ATOM 2740 C CA . PRO A 1 343 ? 45.564 -34.811 -60.048 1.00 31.78 343 PRO A CA 1
ATOM 2741 C C . PRO A 1 343 ? 46.990 -35.361 -60.111 1.00 31.78 343 PRO A C 1
ATOM 2743 O O . PRO A 1 343 ? 47.766 -34.994 -60.996 1.00 31.78 343 PRO A O 1
ATOM 2746 N N . PHE A 1 344 ? 47.324 -36.265 -59.193 1.00 30.73 344 PHE A N 1
ATOM 2747 C CA . PHE A 1 344 ? 48.348 -37.255 -59.497 1.00 30.73 344 PHE A CA 1
ATOM 2748 C C . PHE A 1 344 ? 47.759 -38.242 -60.505 1.00 30.73 344 PHE A C 1
ATOM 2750 O O . PHE A 1 344 ? 46.577 -38.580 -60.436 1.00 30.73 344 PHE A O 1
ATOM 2757 N N . ARG A 1 345 ? 48.596 -38.596 -61.475 1.00 32.19 345 ARG A N 1
ATOM 2758 C CA . ARG A 1 345 ? 48.313 -39.537 -62.553 1.00 32.19 345 ARG A CA 1
ATOM 2759 C C . ARG A 1 345 ? 47.939 -40.916 -62.028 1.00 32.19 345 ARG A C 1
ATOM 2761 O O . ARG A 1 345 ? 48.547 -41.313 -61.009 1.00 32.19 345 ARG A O 1
#

Radius of gyration: 56.76 Å; Cα contacts (8 Å, |Δi|>4): 184; chains: 1; bounding box: 102×51×154 Å

Secondary structure (DSSP, 8-state):
-----------------------S---HHHHHHHHHHHHHHHHTT-------------------GGGGSHHHHHHHHHHHHHHHHHHHHHHHHHHHHHHT-SS-SS-TTTHHHHHHHHHHHHHHHHHHHHHHHHHHHHHHHHHHHHHHHHHHHHHHHHHHHHHHHHHHHHHHHHHHHHHHHHHHHHHHHHHHHHHHHHHHHHHT----EEEEEE-BTEEEPTTT---EEE---S----EEEEESSPPP-STT------------SSEEEEEE--TTS-TTS-GGGSTT--EEE---------PPPHHHHHHHHHHHHHHHTT--S-----EEEEEE----PPPP-